Protein 6NKE (pdb70)

Solvent-accessible surface area: 10592 Å² total; per-residue (Å²): 196,44,6,33,106,50,0,86,141,66,26,118,117,44,20,0,0,0,0,35,8,45,4,42,69,70,62,30,114,53,0,8,37,14,0,52,44,0,49,103,3,31,7,16,6,0,0,0,0,26,52,85,116,46,84,81,171,41,5,21,68,0,0,48,20,0,68,94,60,13,143,24,85,0,0,0,11,10,6,19,21,66,27,16,0,127,68,7,36,0,3,0,55,6,8,3,17,0,9,78,36,156,57,27,46,61,6,16,15,107,139,11,55,144,84,4,74,129,34,89,10,39,79,0,41,0,0,3,0,0,0,31,62,0,72,54,15,6,174,58,0,108,17,91,81,4,74,11,152,54,90,104,44,0,17,73,64,0,43,43,0,31,163,127,42,26,98,0,0,3,0,10,0,0,92,48,0,86,172,10,1,11,69,74,0,0,56,38,0,61,83,95,17,119,21,7,0,0,0,0,13,8,4,105,49,39,120,16,0,51,86,0,0,111,14,11,0,18,0,0,5,5,32,21,60,20,115,42,35,117,69,0,76,66,46,0,129,92,0,4,44,46,0,50,79,23,99,60,151

Structure (mmCIF, N/CA/C/O backbone):
data_6NKE
#
_entry.id   6NKE
#
_cell.length_a   73.761
_cell.length_b   73.761
_cell.length_c   122.600
_cell.angle_alpha   90.00
_cell.angle_beta   90.00
_cell.angle_gamma   90.00
#
_symmetry.space_group_name_H-M   'P 41 21 2'
#
loop_
_entity.id
_entity.type
_entity.pdbx_description
1 polymer 'Geranylgeranylglyceryl phosphate synthase'
2 non-polymer GLYCEROL
3 non-polymer 'SULFATE ION'
4 non-polymer IMIDAZOLE
5 water water
#
loop_
_atom_site.group_PDB
_atom_site.id
_atom_site.type_symbol
_atom_site.label_atom_id
_atom_site.label_alt_id
_atom_site.label_comp_id
_atom_site.label_asym_id
_atom_site.label_entity_id
_atom_site.label_seq_id
_atom_site.pdbx_PDB_ins_code
_atom_site.Cartn_x
_atom_site.Cartn_y
_atom_site.Cartn_z
_atom_site.occupancy
_atom_site.B_iso_or_equiv
_atom_site.auth_seq_id
_atom_site.auth_comp_id
_atom_site.auth_asym_id
_atom_site.auth_atom_id
_atom_site.pdbx_PDB_model_num
ATOM 1 N N . MET A 1 1 ? 6.616 53.138 38.070 1.00 60.67 1 MET A N 1
ATOM 2 C CA . MET A 1 1 ? 6.263 52.047 37.171 1.00 62.79 1 MET A CA 1
ATOM 3 C C . MET A 1 1 ? 7.111 50.808 37.457 1.00 48.17 1 MET A C 1
ATOM 4 O O . MET A 1 1 ? 6.614 49.684 37.401 1.00 59.22 1 MET A O 1
ATOM 9 N N . THR A 1 2 ? 8.389 51.016 37.776 1.00 46.99 2 THR A N 1
ATOM 10 C CA . THR A 1 2 ? 9.341 49.924 37.926 1.00 40.49 2 THR A CA 1
ATOM 11 C C . THR A 1 2 ? 10.062 50.022 39.263 1.00 36.57 2 THR A C 1
ATOM 12 O O . THR A 1 2 ? 10.122 51.082 39.887 1.00 35.68 2 THR A O 1
ATOM 16 N N . ILE A 1 3 ? 10.636 48.892 39.676 1.00 31.01 3 ILE A N 1
ATOM 17 C CA . ILE A 1 3 ? 11.406 48.851 40.914 1.00 30.94 3 ILE A CA 1
ATOM 18 C C . ILE A 1 3 ? 12.615 49.776 40.824 1.00 31.43 3 ILE A C 1
ATOM 19 O O . ILE A 1 3 ? 12.961 50.457 41.796 1.00 29.78 3 ILE A O 1
ATOM 24 N N . LEU A 1 4 ? 13.272 49.827 39.656 1.00 24.44 4 LEU A N 1
ATOM 25 C CA . LEU A 1 4 ? 14.401 50.742 39.504 1.00 24.75 4 LEU A CA 1
ATOM 26 C C . LEU A 1 4 ? 13.956 52.195 39.650 1.00 31.28 4 LEU A C 1
ATOM 27 O O . LEU A 1 4 ? 14.627 52.999 40.312 1.00 28.32 4 LEU A O 1
ATOM 32 N N . LYS A 1 5 ? 12.824 52.553 39.036 1.00 32.54 5 LYS A N 1
ATOM 33 C CA . LYS A 1 5 ? 12.316 53.913 39.172 1.00 32.29 5 LYS A CA 1
ATOM 34 C C . LYS A 1 5 ? 11.914 54.204 40.613 1.00 29.13 5 LYS A C 1
ATOM 35 O O . LYS A 1 5 ? 12.144 55.313 41.115 1.00 37.91 5 LYS A O 1
ATOM 41 N N . GLN A 1 6 ? 11.316 53.219 41.298 1.00 32.59 6 GLN A N 1
ATOM 42 C CA . GLN A 1 6 ? 11.007 53.385 42.718 1.00 34.15 6 GLN A CA 1
ATOM 43 C C . GLN A 1 6 ? 12.269 53.663 43.526 1.00 37.79 6 GLN A C 1
ATOM 44 O O . GLN A 1 6 ? 12.279 54.542 44.398 1.00 34.63 6 GLN A O 1
ATOM 50 N N . MET A 1 7 ? 13.343 52.917 43.251 1.00 31.78 7 MET A N 1
ATOM 51 C CA . MET A 1 7 ? 14.610 53.133 43.946 1.00 28.61 7 MET A CA 1
ATOM 52 C C . MET A 1 7 ? 15.137 54.540 43.706 1.00 30.80 7 MET A C 1
ATOM 53 O O . MET A 1 7 ? 15.560 55.226 44.644 1.00 30.83 7 MET A O 1
ATOM 58 N N . MET A 1 8 ? 15.163 54.968 42.440 1.00 28.48 8 MET A N 1
ATOM 59 C CA . MET A 1 8 ? 15.706 56.286 42.130 1.00 30.24 8 MET A CA 1
ATOM 60 C C . MET A 1 8 ? 14.898 57.381 42.812 1.00 36.41 8 MET A C 1
ATOM 61 O O . MET A 1 8 ? 15.465 58.342 43.349 1.00 34.16 8 MET A O 1
ATOM 66 N N . ARG A 1 9 ? 13.571 57.242 42.821 1.00 32.14 9 ARG A N 1
ATOM 67 C CA . ARG A 1 9 ? 12.736 58.236 43.486 1.00 41.13 9 ARG A CA 1
ATOM 68 C C . ARG A 1 9 ? 12.972 58.234 44.994 1.00 39.74 9 ARG A C 1
ATOM 69 O O . ARG A 1 9 ? 13.051 59.300 45.617 1.00 35.13 9 ARG A O 1
ATOM 77 N N . LYS A 1 10 ? 13.127 57.052 45.595 1.00 36.36 10 LYS A N 1
ATOM 78 C CA . LYS A 1 10 ? 13.360 56.989 47.036 1.00 35.85 10 LYS A CA 1
ATOM 79 C C . LYS A 1 10 ? 14.713 57.576 47.421 1.00 37.99 10 LYS A C 1
ATOM 80 O O . LYS A 1 10 ? 14.843 58.179 48.494 1.00 36.40 10 LYS A O 1
ATOM 86 N N . LEU A 1 11 ? 15.729 57.417 46.570 1.00 34.50 11 LEU A N 1
ATOM 87 C CA . LEU A 1 11 ? 17.060 57.908 46.916 1.00 32.38 11 LEU A CA 1
ATOM 88 C C . LEU A 1 11 ? 17.120 59.425 47.032 1.00 37.04 11 LEU A C 1
ATOM 89 O O . LEU A 1 11 ? 18.066 59.950 47.630 1.00 38.80 11 LEU A O 1
ATOM 94 N N . LYS A 1 12 ? 16.148 60.143 46.467 1.00 39.23 12 LYS A N 1
ATOM 95 C CA . LYS A 1 12 ? 16.123 61.592 46.625 1.00 35.81 12 LYS A CA 1
ATOM 96 C C . LYS A 1 12 ? 15.837 62.004 48.062 1.00 42.86 12 LYS A C 1
ATOM 97 O O . LYS A 1 12 ? 16.206 63.114 48.460 1.00 47.85 12 LYS A O 1
ATOM 101 N N . ASN A 1 13 ? 15.203 61.133 48.848 1.00 40.55 13 ASN A N 1
ATOM 102 C CA . ASN A 1 13 ? 14.786 61.454 50.206 1.00 46.43 13 ASN A CA 1
ATOM 103 C C . ASN A 1 13 ? 15.553 60.712 51.288 1.00 48.16 13 ASN A C 1
ATOM 104 O O . ASN A 1 13 ? 15.735 61.261 52.376 1.00 45.39 13 ASN A O 1
ATOM 109 N N . GLU A 1 14 ? 16.001 59.483 51.038 1.00 39.76 14 GLU A N 1
ATOM 110 C CA . GLU A 1 14 ? 16.535 58.681 52.129 1.00 40.58 14 GLU A CA 1
ATOM 111 C C . GLU A 1 14 ? 17.463 57.604 51.591 1.00 37.76 14 GLU A C 1
ATOM 112 O O . GLU A 1 14 ? 17.397 57.224 50.419 1.00 34.34 14 GLU A O 1
ATOM 118 N N . LYS A 1 15 ? 18.334 57.122 52.474 1.00 30.90 15 LYS A N 1
ATOM 119 C CA . LYS A 1 15 ? 19.090 55.909 52.201 1.00 35.62 15 LYS A CA 1
ATOM 120 C C . LYS A 1 15 ? 18.144 54.717 52.120 1.00 34.03 15 LYS A C 1
ATOM 121 O O . LYS A 1 15 ? 17.076 54.700 52.739 1.00 33.64 15 LYS A O 1
ATOM 127 N N . ILE A 1 16 ? 18.545 53.704 51.352 1.00 26.65 16 ILE A N 1
ATOM 128 C CA . ILE A 1 16 ? 17.743 52.504 51.151 1.00 24.51 16 ILE A CA 1
ATOM 129 C C . ILE A 1 16 ? 18.352 51.355 51.947 1.00 25.73 16 ILE A C 1
ATOM 130 O O . ILE A 1 16 ? 19.578 51.232 52.042 1.00 31.15 16 ILE A O 1
ATOM 135 N N . HIS A 1 17 ? 17.494 50.525 52.533 1.00 27.76 17 HIS A N 1
ATOM 136 C CA . HIS A 1 17 ? 17.910 49.258 53.115 1.00 28.16 17 HIS A CA 1
ATOM 137 C C . HIS A 1 17 ? 17.191 48.117 52.409 1.00 21.73 17 HIS A C 1
ATOM 138 O O . HIS A 1 17 ? 15.992 48.206 52.119 1.00 26.93 17 HIS A O 1
ATOM 145 N N . MET A 1 18 ? 17.924 47.043 52.136 1.00 26.23 18 MET A N 1
ATOM 146 C CA . MET A 1 18 ? 17.339 45.826 51.598 1.00 22.25 18 MET A CA 1
ATOM 147 C C . MET A 1 18 ? 17.772 44.649 52.457 1.00 24.54 18 MET A C 1
ATOM 148 O O . MET A 1 18 ? 18.913 44.605 52.930 1.00 25.84 18 MET A O 1
ATOM 153 N N . THR A 1 19 ? 16.857 43.704 52.660 1.00 24.12 19 THR A N 1
ATOM 154 C CA . THR A 1 19 ? 17.098 42.519 53.475 1.00 26.67 19 THR A CA 1
ATOM 155 C C . THR A 1 19 ? 17.291 41.321 52.559 1.00 27.69 19 THR A C 1
ATOM 156 O O . THR A 1 19 ? 16.383 40.967 51.795 1.00 24.65 19 THR A O 1
ATOM 160 N N . LEU A 1 20 ? 18.465 40.698 52.644 1.00 22.27 20 LEU A N 1
ATOM 161 C CA . LEU A 1 20 ? 18.796 39.542 51.820 1.00 26.56 20 LEU A CA 1
ATOM 162 C C . LEU A 1 20 ? 18.474 38.263 52.583 1.00 29.21 20 LEU A C 1
ATOM 163 O O . LEU A 1 20 ? 18.957 38.061 53.704 1.00 28.01 20 LEU A O 1
ATOM 168 N N . ILE A 1 21 ? 17.653 37.411 51.977 1.00 23.88 21 ILE A N 1
ATOM 169 C CA . ILE A 1 21 ? 17.263 36.128 52.544 1.00 30.19 21 ILE A CA 1
ATOM 170 C C . ILE A 1 21 ? 17.878 35.031 51.689 1.00 32.65 21 ILE A C 1
ATOM 171 O O . ILE A 1 21 ? 17.663 34.984 50.470 1.00 29.64 21 ILE A O 1
ATOM 176 N N . ASP A 1 22 ? 18.648 34.152 52.326 1.00 30.34 22 ASP A N 1
ATOM 177 C CA . ASP A 1 22 ? 19.254 33.017 51.642 1.00 32.56 22 ASP A CA 1
ATOM 178 C C . ASP A 1 22 ? 18.255 31.866 51.663 1.00 37.50 22 ASP A C 1
ATOM 179 O O . ASP A 1 22 ? 17.967 31.336 52.747 1.00 40.05 22 ASP A O 1
ATOM 184 N N . PRO A 1 23 ? 17.710 31.448 50.521 1.00 31.22 23 PRO A N 1
ATOM 185 C CA . PRO A 1 23 ? 16.707 30.369 50.542 1.00 32.94 23 PRO A CA 1
ATOM 186 C C . PRO A 1 23 ? 17.255 29.031 51.010 1.00 40.19 23 PRO A C 1
ATOM 187 O O . PRO A 1 23 ? 16.470 28.157 51.399 1.00 39.68 23 PRO A O 1
ATOM 191 N N . ALA A 1 24 ? 18.572 28.840 50.993 1.00 36.21 24 ALA A N 1
ATOM 192 C CA . ALA A 1 24 ? 19.160 27.601 51.478 1.00 40.17 24 ALA A CA 1
ATOM 193 C C . ALA A 1 24 ? 19.303 27.569 52.993 1.00 44.82 24 ALA A C 1
ATOM 194 O O . ALA A 1 24 ? 19.562 26.497 53.554 1.00 47.36 24 ALA A O 1
ATOM 196 N N . ALA A 1 25 ? 19.126 28.705 53.667 1.00 41.72 25 ALA A N 1
ATOM 197 C CA . ALA A 1 25 ? 19.455 28.783 55.085 1.00 39.92 25 ALA A CA 1
ATOM 198 C C . ALA A 1 25 ? 18.287 28.371 55.974 1.00 45.95 25 ALA A C 1
ATOM 199 O O . ALA A 1 25 ? 18.495 27.774 57.037 1.00 46.29 25 ALA A O 1
ATOM 201 N N . LYS A 1 26 ? 17.060 28.689 55.572 1.00 45.36 26 LYS A N 1
ATOM 202 C CA . LYS A 1 26 ? 15.883 28.386 56.371 1.00 44.65 26 LYS A CA 1
ATOM 203 C C . LYS A 1 26 ? 14.782 27.864 55.458 1.00 49.19 26 LYS A C 1
ATOM 204 O O . LYS A 1 26 ? 14.881 27.924 54.229 1.00 46.29 26 LYS A O 1
ATOM 208 N N . SER A 1 27 ? 13.723 27.345 56.074 1.00 46.69 27 SER A N 1
ATOM 209 C CA . SER A 1 27 ? 12.584 26.862 55.315 1.00 44.74 27 SER A CA 1
ATOM 210 C C . SER A 1 27 ? 11.849 28.032 54.666 1.00 39.13 27 SER A C 1
ATOM 211 O O . SER A 1 27 ? 11.957 29.174 55.119 1.00 39.54 27 SER A O 1
ATOM 214 N N . PRO A 1 28 ? 11.104 27.772 53.586 1.00 39.08 28 PRO A N 1
ATOM 215 C CA . PRO A 1 28 ? 10.282 28.842 52.991 1.00 37.62 28 PRO A CA 1
ATOM 216 C C . PRO A 1 28 ? 9.388 29.560 53.992 1.00 40.09 28 PRO A C 1
ATOM 217 O O . PRO A 1 28 ? 9.284 30.794 53.949 1.00 39.29 28 PRO A O 1
ATOM 221 N N . ASP A 1 29 ? 8.747 28.826 54.905 1.00 43.28 29 ASP A N 1
ATOM 222 C CA . ASP A 1 29 ? 7.880 29.476 55.886 1.00 45.38 29 ASP A CA 1
ATOM 223 C C . ASP A 1 29 ? 8.685 30.355 56.838 1.00 37.33 29 ASP A C 1
ATOM 224 O O . ASP A 1 29 ? 8.257 31.467 57.182 1.00 38.46 29 ASP A O 1
ATOM 229 N N . GLU A 1 30 ? 9.862 29.886 57.257 1.00 34.57 30 GLU A N 1
ATOM 230 C CA . GLU A 1 30 ? 10.710 30.712 58.108 1.00 35.37 30 GLU A CA 1
ATOM 231 C C . GLU A 1 30 ? 11.208 31.937 57.354 1.00 37.21 30 GLU A C 1
ATOM 232 O O . GLU A 1 30 ? 11.275 33.038 57.916 1.00 36.31 30 GLU A O 1
ATOM 238 N N . SER A 1 31 ? 11.560 31.762 56.079 1.00 33.30 31 SER A N 1
ATOM 239 C CA . SER A 1 31 ? 11.947 32.900 55.253 1.00 33.97 31 SER A CA 1
ATOM 240 C C . SER A 1 31 ? 10.827 33.930 55.185 1.00 26.56 31 SER A C 1
ATOM 241 O O . SER A 1 31 ? 11.077 35.136 55.265 1.00 31.90 31 SER A O 1
ATOM 244 N N . ALA A 1 32 ? 9.581 33.472 55.056 1.00 30.50 32 ALA A N 1
ATOM 245 C CA . ALA A 1 32 ? 8.458 34.401 54.972 1.00 33.62 32 ALA A CA 1
ATOM 246 C C . ALA A 1 32 ? 8.244 35.135 56.293 1.00 32.92 32 ALA A C 1
ATOM 247 O O . ALA A 1 32 ? 7.944 36.337 56.304 1.00 36.68 32 ALA A O 1
ATOM 249 N N . LYS A 1 33 ? 8.385 34.426 57.416 1.00 37.43 33 LYS A N 1
ATOM 250 C CA . LYS A 1 33 ? 8.310 35.088 58.717 1.00 32.75 33 LYS A CA 1
ATOM 251 C C . LYS A 1 33 ? 9.378 36.172 58.835 1.00 31.50 33 LYS A C 1
ATOM 252 O O . LYS A 1 33 ? 9.102 37.302 59.271 1.00 31.86 33 LYS A O 1
ATOM 254 N N . ILE A 1 34 ? 10.608 35.839 58.441 1.00 32.80 34 ILE A N 1
ATOM 255 C CA . ILE A 1 34 ? 11.698 36.811 58.458 1.00 28.40 34 ILE A CA 1
ATOM 256 C C . ILE A 1 34 ? 11.353 38.015 57.592 1.00 32.86 34 ILE A C 1
ATOM 257 O O . ILE A 1 34 ? 11.591 39.167 57.974 1.00 30.23 34 ILE A O 1
ATOM 262 N N . ALA A 1 35 ? 10.804 37.763 56.400 1.00 30.13 35 ALA A N 1
ATOM 263 C CA . ALA A 1 35 ? 10.472 38.861 55.500 1.00 28.23 35 ALA A CA 1
ATOM 264 C C . ALA A 1 35 ? 9.419 39.778 56.112 1.00 31.32 35 ALA A C 1
ATOM 265 O O . ALA A 1 35 ? 9.508 41.004 55.986 1.00 28.25 35 ALA A O 1
ATOM 267 N N . LYS A 1 36 ? 8.416 39.205 56.784 1.00 31.45 36 LYS A N 1
ATOM 268 C CA . LYS A 1 36 ? 7.388 40.044 57.397 1.00 35.28 36 LYS A CA 1
ATOM 269 C C . LYS A 1 36 ? 7.967 40.895 58.524 1.00 30.87 36 LYS A C 1
ATOM 270 O O . LYS A 1 36 ? 7.651 42.088 58.648 1.00 28.95 36 LYS A O 1
ATOM 274 N N . GLU A 1 37 ? 8.828 40.300 59.353 1.00 32.52 37 GLU A N 1
ATOM 275 C CA . GLU A 1 37 ? 9.473 41.085 60.403 1.00 32.56 37 GLU A CA 1
ATOM 276 C C . GLU A 1 37 ? 10.329 42.199 59.810 1.00 33.20 37 GLU A C 1
ATOM 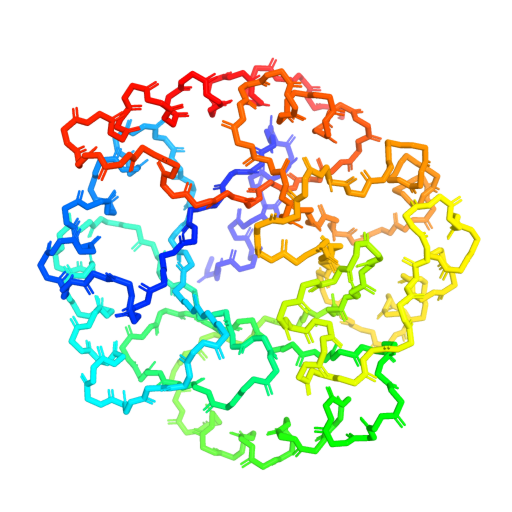277 O O . GLU A 1 37 ? 10.352 43.319 60.331 1.00 29.69 37 GLU A O 1
ATOM 283 N N . ALA A 1 38 ? 11.029 41.916 58.704 1.00 26.23 38 ALA A N 1
ATOM 284 C CA . ALA A 1 38 ? 11.856 42.942 58.076 1.00 31.50 38 ALA A CA 1
ATOM 285 C C . ALA A 1 38 ? 11.000 44.055 57.481 1.00 27.25 38 ALA A C 1
ATOM 286 O O . ALA A 1 38 ? 11.375 45.233 57.539 1.00 27.68 38 ALA A O 1
ATOM 288 N N . GLU A 1 39 ? 9.858 43.695 56.887 1.00 28.26 39 GLU A N 1
ATOM 289 C CA . GLU A 1 39 ? 8.916 44.696 56.395 1.00 26.30 39 GLU A CA 1
ATOM 290 C C . GLU A 1 39 ? 8.485 45.629 57.511 1.00 28.49 39 GLU A C 1
ATOM 291 O O . GLU A 1 39 ? 8.480 46.854 57.346 1.00 30.64 39 GLU A O 1
ATOM 297 N N . MET A 1 40 ? 8.104 45.061 58.657 1.00 30.95 40 MET A N 1
ATOM 298 C CA . MET A 1 40 ? 7.710 45.902 59.786 1.00 28.56 40 MET A CA 1
ATOM 299 C C . MET A 1 40 ? 8.872 46.759 60.270 1.00 31.12 40 MET A C 1
ATOM 300 O O . MET A 1 40 ? 8.675 47.909 60.687 1.00 33.31 40 MET A O 1
ATOM 305 N N . ALA A 1 41 ? 10.089 46.215 60.228 1.00 29.56 41 ALA A N 1
ATOM 306 C CA . ALA A 1 41 ? 11.263 46.987 60.613 1.00 28.80 41 ALA A CA 1
ATOM 307 C C . ALA A 1 41 ? 11.525 48.148 59.668 1.00 29.58 41 ALA A C 1
ATOM 308 O O . ALA A 1 41 ? 12.283 49.060 60.017 1.00 31.22 41 ALA A O 1
ATOM 310 N N . GLY A 1 42 ? 10.942 48.126 58.472 1.00 27.97 42 GLY A N 1
ATOM 311 C CA . GLY A 1 42 ? 11.053 49.231 57.548 1.00 24.26 42 GLY A CA 1
ATOM 312 C C . GLY A 1 42 ? 11.916 48.983 56.324 1.00 29.51 42 GLY A C 1
ATOM 313 O O . GLY A 1 42 ? 12.270 49.947 55.637 1.00 30.40 42 GLY A O 1
ATOM 314 N N . THR A 1 43 ? 12.276 47.736 56.038 1.00 28.61 43 THR A N 1
ATOM 315 C CA . THR A 1 43 ? 13.134 47.477 54.891 1.00 26.17 43 THR A CA 1
ATOM 316 C C . THR A 1 43 ? 12.390 47.815 53.603 1.00 28.58 43 THR A C 1
ATOM 317 O O . THR A 1 43 ? 11.159 47.772 53.534 1.00 28.33 43 THR A O 1
ATOM 321 N N . ASP A 1 44 ? 13.158 48.179 52.577 1.00 27.14 44 ASP A N 1
ATOM 322 C CA . ASP A 1 44 ? 12.573 48.697 51.346 1.00 30.25 44 ASP A CA 1
ATOM 323 C C . ASP A 1 44 ? 12.266 47.595 50.344 1.00 32.55 44 ASP A C 1
ATOM 324 O O . ASP A 1 44 ? 11.259 47.673 49.628 1.00 26.76 44 ASP A O 1
ATOM 329 N N . PHE A 1 45 ? 13.120 46.576 50.277 1.00 25.10 45 PHE A N 1
ATOM 330 C CA . PHE A 1 45 ? 12.938 45.456 49.367 1.00 30.73 45 PHE A CA 1
ATOM 331 C C . PHE A 1 45 ? 13.487 44.200 50.021 1.00 25.47 45 PHE A C 1
ATOM 332 O O . PHE A 1 45 ? 14.395 44.263 50.856 1.00 25.61 45 PHE A O 1
ATOM 340 N N . ILE A 1 46 ? 12.930 43.059 49.633 1.00 23.34 46 ILE A N 1
ATOM 341 C CA . ILE A 1 46 ? 13.485 41.758 49.979 1.00 23.14 46 ILE A CA 1
ATOM 342 C C . ILE A 1 46 ? 14.337 41.290 48.815 1.00 28.63 46 ILE A C 1
ATOM 343 O O . ILE A 1 46 ? 13.869 41.266 47.672 1.00 27.58 46 ILE A O 1
ATOM 348 N N . MET A 1 47 ? 15.584 40.939 49.096 1.00 25.57 47 MET A N 1
ATOM 349 C CA . MET A 1 47 ? 16.425 40.247 48.130 1.00 24.61 47 MET A CA 1
ATOM 350 C C . MET A 1 47 ? 16.480 38.770 48.489 1.00 27.65 47 MET A C 1
ATOM 351 O O . MET A 1 47 ? 16.477 38.406 49.668 1.00 26.83 47 MET A O 1
ATOM 356 N N . VAL A 1 48 ? 16.502 37.915 47.472 1.00 24.77 48 VAL A N 1
ATOM 357 C CA . VAL A 1 48 ? 16.542 36.472 47.683 1.00 24.57 48 VAL A CA 1
ATOM 358 C C . VAL A 1 48 ? 17.701 35.908 46.878 1.00 27.73 48 VAL A C 1
ATOM 359 O O . VAL A 1 48 ? 17.768 36.111 45.660 1.00 27.75 48 VAL A O 1
ATOM 363 N N . GLY A 1 49 ? 18.608 35.216 47.550 1.00 27.11 49 GLY A N 1
ATOM 364 C CA . GLY A 1 49 ? 19.758 34.638 46.884 1.00 31.37 49 GLY A CA 1
ATOM 365 C C . GLY A 1 49 ? 20.846 34.297 47.874 1.00 32.59 49 GLY A C 1
ATOM 366 O O . GLY A 1 49 ? 20.788 34.649 49.051 1.00 35.77 49 GLY A O 1
ATOM 367 N N . GLY A 1 50 ? 21.851 33.594 47.369 1.00 42.02 50 GLY A N 1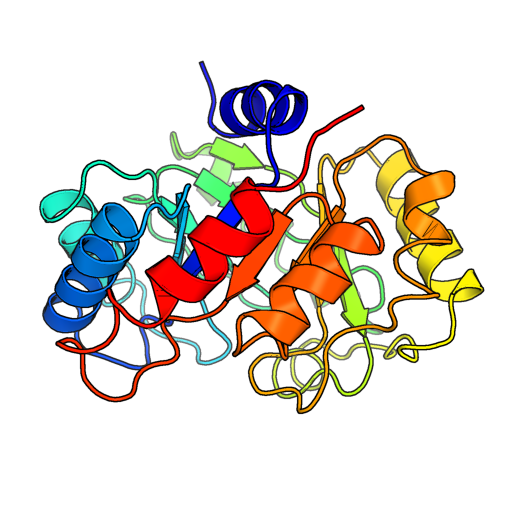
ATOM 368 C CA . GLY A 1 50 ? 22.973 33.213 48.202 1.00 44.01 50 GLY A CA 1
ATOM 369 C C . GLY A 1 50 ? 24.081 32.598 47.377 1.00 48.59 50 GLY A C 1
ATOM 370 O O . GLY A 1 50 ? 24.092 32.687 46.148 1.00 50.59 50 GLY A O 1
ATOM 371 N N . SER A 1 51 ? 25.024 31.972 48.081 1.00 48.24 51 SER A N 1
ATOM 372 C CA . SER A 1 51 ? 26.121 31.261 47.439 1.00 54.12 51 SER A CA 1
ATOM 373 C C . SER A 1 51 ? 25.858 29.769 47.294 1.00 64.88 51 SER A C 1
ATOM 374 O O . SER A 1 51 ? 26.476 29.127 46.436 1.00 70.31 51 SER A O 1
ATOM 377 N N . THR A 1 52 ? 24.959 29.211 48.103 1.00 65.62 52 THR A N 1
ATOM 378 C CA . THR A 1 52 ? 24.650 27.787 48.063 1.00 62.04 52 THR A CA 1
ATOM 379 C C . THR A 1 52 ? 23.637 27.513 46.957 1.00 70.97 52 THR A C 1
ATOM 380 O O . THR A 1 52 ? 22.508 28.014 47.004 1.00 71.49 52 THR A O 1
ATOM 384 N N . ASP A 1 53 ? 24.035 26.716 45.967 1.00 70.66 53 ASP A N 1
ATOM 385 C CA . ASP A 1 53 ? 23.158 26.434 44.839 1.00 65.83 53 ASP A CA 1
ATOM 386 C C . ASP A 1 53 ? 22.041 25.478 45.238 1.00 68.12 53 ASP A C 1
ATOM 387 O O . ASP A 1 53 ? 22.270 24.473 45.917 1.00 72.46 53 ASP A O 1
ATOM 392 N N . ILE A 1 54 ? 20.820 25.803 44.807 1.00 64.85 54 ILE A N 1
ATOM 393 C CA . ILE A 1 54 ? 19.612 25.078 45.183 1.00 59.61 54 ILE A CA 1
ATOM 394 C C . ILE A 1 54 ? 18.746 24.892 43.944 1.00 54.08 54 ILE A C 1
ATOM 395 O O . ILE A 1 54 ? 18.975 25.502 42.898 1.00 57.38 54 ILE A O 1
ATOM 400 N N . ASP A 1 55 ? 17.728 24.044 44.078 1.00 48.88 55 ASP A N 1
ATOM 401 C CA . ASP A 1 55 ? 16.840 23.754 42.964 1.00 55.99 55 ASP A CA 1
ATOM 402 C C . ASP A 1 55 ? 15.822 24.875 42.782 1.00 52.31 55 ASP A C 1
ATOM 403 O O . ASP A 1 55 ? 15.524 25.641 43.702 1.00 49.75 55 ASP A O 1
ATOM 408 N N . GLU A 1 56 ? 15.279 24.956 41.565 1.00 41.39 56 GLU A N 1
ATOM 409 C CA . GLU A 1 56 ? 14.304 25.999 41.275 1.00 41.93 56 GLU A CA 1
ATOM 410 C C . GLU A 1 56 ? 13.019 25.797 42.069 1.00 43.53 56 GLU A C 1
ATOM 411 O O . GLU A 1 56 ? 12.310 26.768 42.344 1.00 41.86 56 GLU A O 1
ATOM 417 N N . ARG A 1 57 ? 12.708 24.559 42.465 1.00 39.51 57 ARG A N 1
ATOM 418 C CA . ARG A 1 57 ? 11.505 24.347 43.265 1.00 44.66 57 ARG A CA 1
ATOM 419 C C . ARG A 1 57 ? 11.627 25.032 44.622 1.00 36.04 57 ARG A C 1
ATOM 420 O O . ARG A 1 57 ? 10.676 25.669 45.091 1.00 34.74 57 ARG A O 1
ATOM 428 N N . LEU A 1 58 ? 12.798 24.931 45.259 1.00 43.91 58 LEU A N 1
ATOM 429 C CA . LEU A 1 58 ? 13.001 25.617 46.533 1.00 39.83 58 LEU A CA 1
ATOM 430 C C . LEU A 1 58 ? 12.995 27.130 46.351 1.00 40.59 58 LEU A C 1
ATOM 431 O O . LEU A 1 58 ? 12.430 27.857 47.178 1.00 39.45 58 LEU A O 1
ATOM 436 N N . MET A 1 59 ? 13.633 27.623 45.284 1.00 37.11 59 MET A N 1
ATOM 437 C CA A MET A 1 59 ? 13.576 29.049 44.988 0.49 34.37 59 MET A CA 1
ATOM 438 C CA B MET A 1 59 ? 13.576 29.049 44.967 0.51 34.37 59 MET A CA 1
ATOM 439 C C . MET A 1 59 ? 12.132 29.516 44.848 1.00 35.31 59 MET A C 1
ATOM 440 O O . MET A 1 59 ? 11.742 30.547 45.414 1.00 32.64 59 MET A O 1
ATOM 449 N N . ASP A 1 60 ? 11.326 28.759 44.094 1.00 35.26 60 ASP A N 1
ATOM 450 C CA . ASP A 1 60 ? 9.923 29.092 43.892 1.00 33.07 60 ASP A CA 1
ATOM 451 C C . ASP A 1 60 ? 9.175 29.121 45.215 1.00 37.51 60 ASP A C 1
ATOM 452 O O . ASP A 1 60 ? 8.420 30.059 45.493 1.00 36.28 60 ASP A O 1
ATOM 457 N N . GLN A 1 61 ? 9.355 28.084 46.036 1.00 38.76 61 GLN A N 1
ATOM 458 C CA . GLN A 1 61 ? 8.652 28.025 47.314 1.00 37.27 61 GLN A CA 1
ATOM 459 C C . GLN A 1 61 ? 9.021 29.209 48.197 1.00 33.97 61 GLN A C 1
ATOM 460 O O . GLN A 1 61 ? 8.146 29.831 48.814 1.00 36.25 61 GLN A O 1
ATOM 466 N N . THR A 1 62 ? 10.310 29.547 48.253 1.00 33.55 62 THR A N 1
ATOM 467 C CA . THR A 1 62 ? 10.750 30.658 49.091 1.00 31.26 62 THR A CA 1
ATOM 468 C C . THR A 1 62 ? 10.152 31.977 48.615 1.00 30.08 62 THR A C 1
ATOM 469 O O . THR A 1 62 ? 9.577 32.737 49.407 1.00 30.87 62 THR A O 1
ATOM 473 N N . VAL A 1 63 ? 10.279 32.268 47.316 1.00 31.59 63 VAL A N 1
ATOM 474 C CA . VAL A 1 63 ? 9.768 33.532 46.792 1.00 27.69 63 VAL A CA 1
ATOM 475 C C . VAL A 1 63 ? 8.256 33.608 46.963 1.00 28.07 63 VAL A C 1
ATOM 476 O O . VAL A 1 63 ? 7.711 34.661 47.324 1.00 33.59 63 VAL A O 1
ATOM 480 N N . SER A 1 64 ? 7.555 32.494 46.725 1.00 30.47 64 SER A N 1
ATOM 481 C CA . SER A 1 64 ? 6.102 32.483 46.852 1.00 33.23 64 SER A CA 1
ATOM 482 C C . SER A 1 64 ? 5.673 32.735 48.292 1.00 34.57 64 SER A C 1
ATOM 483 O O . SER A 1 64 ? 4.751 33.520 48.542 1.00 36.50 64 SER A O 1
ATOM 486 N N . ALA A 1 65 ? 6.327 32.075 49.252 1.00 37.56 65 ALA A N 1
ATOM 487 C CA . ALA A 1 65 ? 5.989 32.290 50.655 1.00 32.21 65 ALA A CA 1
ATOM 488 C C . ALA A 1 65 ? 6.221 33.740 51.055 1.00 39.14 65 ALA A C 1
ATOM 489 O O . ALA A 1 65 ? 5.370 34.358 51.716 1.00 37.96 65 ALA A O 1
ATOM 491 N N . ILE A 1 66 ? 7.360 34.307 50.646 1.00 35.57 66 ILE A N 1
ATOM 492 C CA . ILE A 1 66 ? 7.640 35.704 50.969 1.00 32.04 66 ILE A CA 1
ATOM 493 C C . ILE A 1 66 ? 6.565 36.613 50.388 1.00 37.23 66 ILE A C 1
ATOM 494 O O . ILE A 1 66 ? 6.015 37.475 51.085 1.00 34.43 66 ILE A O 1
ATOM 499 N N . LYS A 1 67 ? 6.232 36.424 49.108 1.00 33.01 67 LYS A N 1
ATOM 500 C CA . LYS A 1 67 ? 5.250 37.308 48.492 1.00 36.71 67 LYS A CA 1
ATOM 501 C C . LYS A 1 67 ? 3.862 37.125 49.098 1.00 40.54 67 LYS A C 1
ATOM 502 O O . LYS A 1 67 ? 3.078 38.081 49.142 1.00 40.99 67 LYS A O 1
ATOM 508 N N . GLU A 1 68 ? 3.546 35.922 49.584 1.00 42.40 68 GLU A N 1
ATOM 509 C CA . GLU A 1 68 ? 2.261 35.714 50.242 1.00 46.62 68 GLU A CA 1
ATOM 510 C C . GLU A 1 68 ? 2.227 36.359 51.619 1.00 48.24 68 GLU A C 1
ATOM 511 O O . GLU A 1 68 ? 1.148 36.726 52.101 1.00 46.33 68 GLU A O 1
ATOM 513 N N . ASN A 1 69 ? 3.382 36.520 52.264 1.00 42.77 69 ASN A N 1
ATOM 514 C CA . ASN A 1 69 ? 3.402 37.022 53.633 1.00 46.56 69 ASN A CA 1
ATOM 515 C C . ASN A 1 69 ? 3.765 38.500 53.750 1.00 46.25 69 ASN A C 1
ATOM 516 O O . ASN A 1 69 ? 3.736 39.037 54.862 1.00 46.08 69 ASN A O 1
ATOM 521 N N . THR A 1 70 ? 4.120 39.172 52.654 1.00 41.31 70 THR A N 1
ATOM 522 C CA A THR A 1 70 ? 4.471 40.586 52.714 0.67 40.27 70 THR A CA 1
ATOM 523 C CA B THR A 1 70 ? 4.518 40.573 52.686 0.33 40.31 70 THR A CA 1
ATOM 524 C C . THR A 1 70 ? 3.876 41.311 51.517 1.00 37.42 70 THR A C 1
ATOM 525 O O . THR A 1 70 ? 3.309 40.703 50.605 1.00 48.87 70 THR A O 1
ATOM 532 N N . ASN A 1 71 ? 3.988 42.639 51.550 1.00 38.01 71 ASN A N 1
ATOM 533 C CA . ASN A 1 71 ? 3.641 43.502 50.428 1.00 41.25 71 ASN A CA 1
ATOM 534 C C . ASN A 1 71 ? 4.884 44.063 49.755 1.00 40.09 71 ASN A C 1
ATOM 535 O O . ASN A 1 71 ? 4.783 45.005 48.961 1.00 39.11 71 ASN A O 1
ATOM 540 N N . LEU A 1 72 ? 6.056 43.523 50.074 1.00 30.75 72 LEU A N 1
ATOM 541 C CA . LEU A 1 72 ? 7.297 44.013 49.501 1.00 29.78 72 LEU A CA 1
ATOM 542 C C . LEU A 1 72 ? 7.564 43.336 48.167 1.00 24.69 72 LEU A C 1
ATOM 543 O O . LEU A 1 72 ? 7.121 42.210 47.918 1.00 31.29 72 LEU A O 1
ATOM 548 N N . LYS A 1 73 ? 8.290 44.039 47.307 1.00 26.95 73 LYS A N 1
ATOM 549 C CA . LYS A 1 73 ? 8.785 43.440 46.080 1.00 28.00 73 LYS A CA 1
ATOM 550 C C . LYS A 1 73 ? 9.987 42.555 46.390 1.00 28.01 73 LYS A C 1
ATOM 551 O O . LYS A 1 73 ? 10.767 42.828 47.309 1.00 26.49 73 LYS A O 1
ATOM 557 N N . VAL A 1 74 ? 10.130 41.480 45.618 1.00 26.31 74 VAL A N 1
ATOM 558 C CA . VAL A 1 74 ? 11.208 40.516 45.800 1.00 24.75 74 VAL A CA 1
ATOM 559 C C . VAL A 1 74 ? 12.147 40.607 44.608 1.00 28.77 74 VAL A C 1
ATOM 560 O O . VAL A 1 74 ? 11.710 40.495 43.456 1.00 26.26 74 VAL A O 1
ATOM 564 N N . ILE A 1 75 ? 13.435 40.800 44.889 1.00 24.29 75 ILE A N 1
ATOM 565 C CA . ILE A 1 75 ? 14.469 40.948 43.872 1.00 24.33 75 ILE A CA 1
ATOM 566 C C . ILE A 1 75 ? 15.428 39.775 43.991 1.00 27.49 75 ILE A C 1
ATOM 567 O O . ILE A 1 75 ? 15.950 39.502 45.078 1.00 25.42 75 ILE A O 1
ATOM 572 N N . LEU A 1 76 ? 15.668 39.089 42.878 1.00 22.85 76 LEU A N 1
ATOM 573 C CA . LEU A 1 76 ? 16.619 37.989 42.883 1.00 24.41 76 LEU A CA 1
ATOM 574 C C . LEU A 1 76 ? 18.044 38.525 42.880 1.00 30.31 76 LEU A C 1
ATOM 575 O O . LEU A 1 76 ? 18.368 39.484 42.172 1.00 25.30 76 LEU A O 1
ATOM 580 N N . PHE A 1 77 ? 18.896 37.886 43.679 1.00 25.15 77 PHE A N 1
ATOM 581 C CA . PHE A 1 77 ? 20.297 38.250 43.862 1.00 23.70 77 PHE A CA 1
ATOM 582 C C . PHE A 1 77 ? 21.117 37.030 43.454 1.00 26.84 77 PHE A C 1
ATOM 583 O O . PHE A 1 77 ? 21.581 36.264 44.313 1.00 29.83 77 PHE A O 1
ATOM 591 N N . PRO A 1 78 ? 21.290 36.799 42.148 1.00 26.90 78 PRO A N 1
ATOM 592 C CA . PRO A 1 78 ? 21.926 35.547 41.701 1.00 28.89 78 PRO A CA 1
ATOM 593 C C . PRO A 1 78 ? 23.399 35.426 42.064 1.00 37.41 78 PRO A C 1
ATOM 594 O O . PRO A 1 78 ? 23.887 34.297 42.207 1.00 37.66 78 PRO A O 1
ATOM 598 N N . GLY A 1 79 ? 24.116 36.531 42.235 1.00 31.66 79 GLY A N 1
ATOM 599 C CA . GLY A 1 79 ? 25.535 36.443 42.550 1.00 33.83 79 GLY A CA 1
ATOM 600 C C . GLY A 1 79 ? 26.301 35.803 41.405 1.00 37.96 79 GLY A C 1
ATOM 601 O O . GLY A 1 79 ? 26.264 36.274 40.262 1.00 39.97 79 GLY A O 1
ATOM 602 N N . SER A 1 80 ? 27.006 34.712 41.699 1.00 40.33 80 SER A N 1
ATOM 603 C CA . SER A 1 80 ? 27.771 33.994 40.687 1.00 42.63 80 SER A CA 1
ATOM 604 C C . SER A 1 80 ? 26.986 32.857 40.045 1.00 49.91 80 SER A C 1
ATOM 605 O O . SER A 1 80 ? 27.532 32.155 39.188 1.00 53.68 80 SER A O 1
ATOM 608 N N . SER A 1 81 ? 25.732 32.656 40.429 1.00 51.21 81 SER A N 1
ATOM 609 C CA . SER A 1 81 ? 24.944 31.534 39.945 1.00 52.00 81 SER A CA 1
ATOM 610 C C . SER A 1 81 ? 23.930 31.988 38.902 1.00 51.05 81 SER A C 1
ATOM 611 O O . SER A 1 81 ? 23.742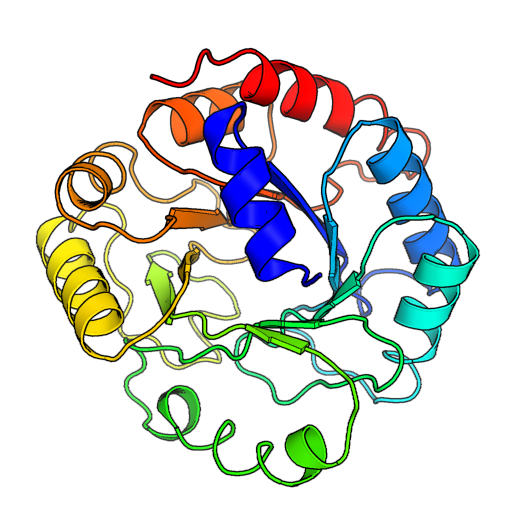 33.180 38.646 1.00 48.08 81 SER A O 1
ATOM 614 N N . ASN A 1 82 ? 23.267 31.006 38.297 1.00 52.80 82 ASN A N 1
ATOM 615 C CA . ASN A 1 82 ? 22.146 31.247 37.393 1.00 47.73 82 ASN A CA 1
ATOM 616 C C . ASN A 1 82 ? 20.809 30.883 38.039 1.00 56.79 82 ASN A C 1
ATOM 617 O O . ASN A 1 82 ? 19.904 30.362 37.378 1.00 66.82 82 ASN A O 1
ATOM 622 N N . MET A 1 83 ? 20.672 31.114 39.343 1.00 59.56 83 MET A N 1
ATOM 623 C CA . MET A 1 83 ? 19.395 30.931 40.016 1.00 58.76 83 MET A CA 1
ATOM 624 C C . MET A 1 83 ? 18.355 31.877 39.432 1.00 61.16 83 MET A C 1
ATOM 625 O O . MET A 1 83 ? 18.637 33.048 39.154 1.00 66.04 83 MET A O 1
ATOM 630 N N . ILE A 1 84 ? 17.144 31.358 39.240 1.00 46.65 84 ILE A N 1
ATOM 631 C CA . ILE A 1 84 ? 15.991 32.164 38.846 1.00 48.70 84 ILE A CA 1
ATOM 632 C C . ILE A 1 84 ? 14.763 31.559 39.518 1.00 43.92 84 ILE A C 1
ATOM 633 O O . ILE A 1 84 ? 14.706 30.350 39.761 1.00 49.10 84 ILE A O 1
ATOM 638 N N . SER A 1 85 ? 13.778 32.409 39.829 1.00 36.45 85 SER A N 1
ATOM 639 C CA . SER A 1 85 ? 12.391 31.996 40.030 1.00 30.36 85 SER A CA 1
ATOM 640 C C . SER A 1 85 ? 11.480 32.954 39.275 1.00 32.43 85 SER A C 1
ATOM 641 O O . SER A 1 85 ? 11.610 34.174 39.418 1.00 31.60 85 SER A O 1
ATOM 644 N N . ARG A 1 86 ? 10.559 32.406 38.475 1.00 35.95 86 ARG A N 1
ATOM 645 C CA . ARG A 1 86 ? 9.627 33.240 37.721 1.00 31.97 86 ARG A CA 1
ATOM 646 C C . ARG A 1 86 ? 8.653 34.003 38.612 1.00 35.58 86 ARG A C 1
ATOM 647 O O . ARG A 1 86 ? 7.955 34.895 38.118 1.00 38.01 86 ARG A O 1
ATOM 655 N N . HIS A 1 87 ? 8.594 33.692 39.909 1.00 32.86 87 HIS A N 1
ATOM 656 C CA . HIS A 1 87 ? 7.686 34.379 40.819 1.00 34.00 87 HIS A CA 1
ATOM 657 C C . HIS A 1 87 ? 8.258 35.678 41.375 1.00 29.52 87 HIS A C 1
ATOM 658 O O . HIS A 1 87 ? 7.511 36.459 41.974 1.00 31.37 87 HIS A O 1
ATOM 665 N N . ALA A 1 88 ? 9.547 35.935 41.190 1.00 26.32 88 ALA A N 1
ATOM 666 C CA . ALA A 1 88 ? 10.127 37.166 41.696 1.00 28.12 88 ALA A CA 1
ATOM 667 C C . ALA A 1 88 ? 9.683 38.366 40.861 1.00 31.51 88 ALA A C 1
ATOM 668 O O . ALA A 1 88 ? 9.344 38.253 39.679 1.00 29.48 88 ALA A O 1
ATOM 670 N N . ASP A 1 89 ? 9.709 39.539 41.494 1.00 23.03 89 ASP A N 1
ATOM 671 C CA . ASP A 1 89 ? 9.325 40.772 40.813 1.00 23.87 89 ASP A CA 1
ATOM 672 C C . ASP A 1 89 ? 10.435 41.307 39.919 1.00 27.24 89 ASP A C 1
ATOM 673 O O . ASP A 1 89 ? 10.158 41.867 38.854 1.00 26.44 89 ASP A O 1
ATOM 678 N N . ALA A 1 90 ? 11.689 41.158 40.338 1.00 26.29 90 ALA A N 1
ATOM 679 C CA . ALA A 1 90 ? 12.816 41.675 39.580 1.00 22.58 90 ALA A CA 1
ATOM 680 C C . ALA A 1 90 ? 14.015 40.772 39.807 1.00 23.42 90 ALA A C 1
ATOM 681 O O . ALA A 1 90 ? 14.025 39.929 40.706 1.00 24.98 90 ALA A O 1
ATOM 683 N N . ILE A 1 91 ? 15.025 40.947 38.963 1.00 25.25 91 ILE A N 1
ATOM 684 C CA . ILE A 1 91 ? 16.297 40.259 39.135 1.00 23.66 91 ILE A CA 1
ATOM 685 C C . ILE A 1 91 ? 17.407 41.270 38.901 1.00 24.55 91 ILE A C 1
ATOM 686 O O . ILE A 1 91 ? 17.351 42.057 37.948 1.00 26.45 91 ILE A O 1
ATOM 691 N N . PHE A 1 92 ? 18.381 41.292 39.803 1.00 24.19 92 PHE A N 1
ATOM 692 C CA . PHE A 1 92 ? 19.622 42.003 39.537 1.00 24.44 92 PHE A CA 1
ATOM 693 C C . PHE A 1 92 ? 20.384 41.210 38.488 1.00 25.57 92 PHE A C 1
ATOM 694 O O . PHE A 1 92 ? 20.788 40.070 38.737 1.00 25.66 92 PHE A O 1
ATOM 702 N N . PHE A 1 93 ? 20.514 41.771 37.289 1.00 22.62 93 PHE A N 1
ATOM 703 C CA . PHE A 1 93 ? 21.273 41.108 36.235 1.00 25.76 93 PHE A CA 1
ATOM 704 C C . PHE A 1 93 ? 22.729 41.463 36.482 1.00 25.92 93 PHE A C 1
ATOM 705 O O . PHE A 1 93 ? 23.196 42.535 36.094 1.00 23.79 93 PHE A O 1
ATOM 713 N N . MET A 1 94 ? 23.440 40.571 37.162 1.00 26.12 94 MET A N 1
ATOM 714 C CA . MET A 1 94 ? 24.722 40.893 37.767 1.00 25.37 94 MET A CA 1
ATOM 715 C C . MET A 1 94 ? 25.879 40.373 36.928 1.00 31.19 94 MET A C 1
ATOM 716 O O . MET A 1 94 ? 25.876 39.220 36.489 1.00 32.54 94 MET A O 1
ATOM 721 N N . SER A 1 95 ? 26.876 41.231 36.723 1.00 25.48 95 SER A N 1
ATOM 722 C CA . SER A 1 95 ? 28.121 40.856 36.067 1.00 27.08 95 SER A CA 1
ATOM 723 C C . SER A 1 95 ? 29.258 41.063 37.055 1.00 28.09 95 SER A C 1
ATOM 724 O O . SER A 1 95 ? 29.457 42.177 37.553 1.00 25.66 95 SER A O 1
ATOM 727 N N . LEU A 1 96 ? 29.995 39.993 37.345 1.00 27.56 96 LEU A N 1
ATOM 728 C CA . LEU A 1 96 ? 31.105 40.061 38.295 1.00 27.26 96 LEU A CA 1
ATOM 729 C C . LEU A 1 96 ? 32.324 40.565 37.531 1.00 30.97 96 LEU A C 1
ATOM 730 O O . LEU A 1 96 ? 33.117 39.790 36.990 1.00 32.79 96 LEU A O 1
ATOM 735 N N . LEU A 1 97 ? 32.480 41.892 37.501 1.00 29.19 97 LEU A N 1
ATOM 736 C CA . LEU A 1 97 ? 33.403 42.509 36.553 1.00 30.30 97 LEU A CA 1
ATOM 737 C C . LEU A 1 97 ? 34.856 42.159 36.849 1.00 27.72 97 LEU A C 1
ATOM 738 O O . LEU A 1 97 ? 35.653 42.018 35.914 1.00 31.37 97 LEU A O 1
ATOM 743 N N . ASN A 1 98 ? 35.227 42.012 38.121 1.00 29.09 98 ASN A N 1
ATOM 744 C CA . ASN A 1 98 ? 36.617 41.739 38.463 1.00 32.29 98 ASN A CA 1
ATOM 745 C C . ASN A 1 98 ? 36.911 40.246 38.595 1.00 34.97 98 ASN A C 1
ATOM 746 O O . ASN A 1 98 ? 37.907 39.872 39.223 1.00 36.39 98 ASN A O 1
ATOM 751 N N . SER A 1 99 ? 36.078 39.390 38.012 1.00 32.09 99 SER A N 1
ATOM 752 C CA . SER A 1 99 ? 36.404 37.975 37.923 1.00 32.95 99 SER A CA 1
ATOM 753 C C . SER A 1 99 ? 37.535 37.746 36.926 1.00 40.27 99 SER A C 1
ATOM 754 O O . SER A 1 99 ? 37.680 38.472 35.940 1.00 35.14 99 SER A O 1
ATOM 757 N N . SER A 1 100 ? 38.340 36.717 37.188 1.00 37.39 100 SER A N 1
ATOM 758 C CA . SER A 1 100 ? 39.343 36.288 36.222 1.00 40.14 100 SER A CA 1
ATOM 759 C C . SER A 1 100 ? 38.756 35.425 35.114 1.00 40.32 100 SER A C 1
ATOM 760 O O . SER A 1 100 ? 39.424 35.203 34.097 1.00 42.46 100 SER A O 1
ATOM 763 N N . ASP A 1 101 ? 37.529 34.948 35.285 1.00 36.03 101 ASP A N 1
ATOM 764 C CA . ASP A 1 101 ? 36.906 33.990 34.383 1.00 43.13 101 ASP A CA 1
ATOM 765 C C . ASP A 1 101 ? 35.747 34.677 33.674 1.00 40.92 101 ASP A C 1
ATOM 766 O O . ASP A 1 101 ? 34.803 35.138 34.326 1.00 36.11 101 ASP A O 1
ATOM 771 N N . ARG A 1 102 ? 35.821 34.732 32.339 1.00 39.81 102 ARG A N 1
ATOM 772 C CA . ARG A 1 102 ? 34.742 35.295 31.535 1.00 37.77 102 ARG A CA 1
ATOM 773 C C . ARG A 1 102 ? 33.394 34.665 31.848 1.00 38.50 102 ARG A C 1
ATOM 774 O O . ARG A 1 102 ? 32.355 35.291 31.606 1.00 35.13 102 ARG A O 1
ATOM 782 N N . GLU A 1 103 ? 33.384 33.440 32.386 1.00 32.18 103 GLU A N 1
ATOM 783 C CA . GLU A 1 103 ? 32.124 32.764 32.653 1.00 36.24 103 GLU A CA 1
ATOM 784 C C . GLU A 1 103 ? 31.261 33.547 33.633 1.00 35.68 103 GLU A C 1
ATOM 785 O O . GLU A 1 103 ? 30.032 33.507 33.536 1.00 35.92 103 GLU A O 1
ATOM 791 N N . PHE A 1 104 ? 31.879 34.276 34.563 1.00 35.67 104 PHE A N 1
ATOM 792 C CA . PHE A 1 104 ? 31.151 35.076 35.540 1.00 34.48 104 PHE A CA 1
ATOM 793 C C . PHE A 1 104 ? 31.003 36.536 35.132 1.00 34.64 104 PHE A C 1
ATOM 794 O O . PHE A 1 104 ? 30.313 37.292 35.826 1.00 34.13 104 PHE A O 1
ATOM 802 N N . ILE A 1 105 ? 31.632 36.949 34.039 1.00 33.36 105 ILE A N 1
ATOM 803 C CA . ILE A 1 105 ? 31.409 38.279 33.484 1.00 32.80 105 ILE A CA 1
ATOM 804 C C . ILE A 1 105 ? 30.262 38.267 32.486 1.00 33.82 105 ILE A C 1
ATOM 805 O O . ILE A 1 105 ? 29.343 39.087 32.568 1.00 31.78 105 ILE A O 1
ATOM 810 N N . VAL A 1 106 ? 30.298 37.334 31.534 1.00 29.81 106 VAL A N 1
ATOM 811 C CA . VAL A 1 106 ? 29.277 37.243 30.495 1.00 28.60 106 VAL A CA 1
ATOM 812 C C . VAL A 1 106 ? 28.745 35.832 30.286 1.00 33.79 106 VAL A C 1
ATOM 813 O O . VAL A 1 106 ? 27.667 35.670 29.684 1.00 33.50 106 VAL A O 1
ATOM 817 N N . GLY A 1 107 ? 29.426 34.782 30.748 1.00 36.01 107 GLY A N 1
ATOM 818 C CA . GLY A 1 107 ? 29.020 33.417 30.450 1.00 33.93 107 GLY A CA 1
ATOM 819 C C . GLY A 1 107 ? 27.623 33.042 30.904 1.00 35.65 107 GLY A C 1
ATOM 820 O O . GLY A 1 107 ? 26.741 32.766 30.075 1.00 41.03 107 GLY A O 1
ATOM 821 N N . HIS A 1 108 ? 27.406 33.018 32.225 1.00 37.51 108 HIS A N 1
ATOM 822 C CA A HIS A 1 108 ? 26.072 32.625 32.643 0.42 45.67 108 HIS A CA 1
ATOM 823 C CA B HIS A 1 108 ? 26.091 32.722 32.801 0.58 45.84 108 HIS A CA 1
ATOM 824 C C . HIS A 1 108 ? 25.030 33.682 32.286 1.00 40.26 108 HIS A C 1
ATOM 825 O O . HIS A 1 108 ? 23.861 33.318 32.099 1.00 37.42 108 HIS A O 1
ATOM 838 N N . GLN A 1 109 ? 25.422 34.943 32.100 1.00 39.08 109 GLN A N 1
ATOM 839 C CA . GLN A 1 109 ? 24.484 35.967 31.650 1.00 32.74 109 GLN A CA 1
ATOM 840 C C . GLN A 1 109 ? 23.941 35.639 30.262 1.00 33.95 109 GLN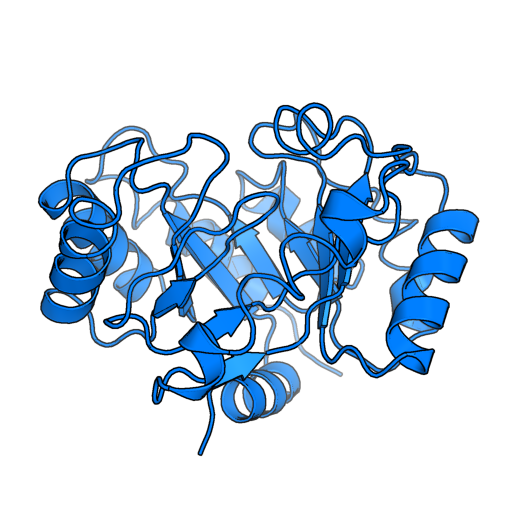 A C 1
ATOM 841 O O . GLN A 1 109 ? 22.723 35.708 30.012 1.00 33.83 109 GLN A O 1
ATOM 847 N N . VAL A 1 110 ? 24.840 35.276 29.342 1.00 34.93 110 VAL A N 1
ATOM 848 C CA . VAL A 1 110 ? 24.422 34.897 27.997 1.00 35.63 110 VAL A CA 1
ATOM 849 C C . VAL A 1 110 ? 23.585 33.627 28.039 1.00 34.84 110 VAL A C 1
ATOM 850 O O . VAL A 1 110 ? 22.608 33.486 27.291 1.00 34.93 110 VAL A O 1
ATOM 854 N N . LYS A 1 111 ? 23.937 32.686 28.921 1.00 37.27 111 LYS A N 1
ATOM 855 C CA . LYS A 1 111 ? 23.132 31.467 28.984 1.00 37.60 111 LYS A CA 1
ATOM 856 C C . LYS A 1 111 ? 21.728 31.724 29.531 1.00 39.71 111 LYS A C 1
ATOM 857 O O . LYS A 1 111 ? 20.789 31.003 29.173 1.00 40.87 111 LYS A O 1
ATOM 863 N N . ALA A 1 112 ? 21.553 32.742 30.378 1.00 34.24 112 ALA A N 1
ATOM 864 C CA . ALA A 1 112 ? 20.255 32.972 31.009 1.00 33.60 112 ALA A CA 1
ATOM 865 C C . ALA A 1 112 ? 19.357 33.961 30.269 1.00 32.78 112 ALA A C 1
ATOM 866 O O . ALA A 1 112 ? 18.144 33.989 30.534 1.00 34.57 112 ALA A O 1
ATOM 868 N N . SER A 1 113 ? 19.915 34.747 29.340 1.00 31.59 113 SER A N 1
ATOM 869 C CA A SER A 1 113 ? 19.199 35.905 28.805 0.59 30.77 113 SER A CA 1
ATOM 870 C CA B SER A 1 113 ? 19.188 35.904 28.823 0.41 30.74 113 SER A CA 1
ATOM 871 C C . SER A 1 113 ? 17.918 35.515 28.064 1.00 32.35 113 SER A C 1
ATOM 872 O O . SER A 1 113 ? 16.897 36.196 28.183 1.00 29.66 113 SER A O 1
ATOM 877 N N . LYS A 1 114 ? 17.952 34.443 27.265 1.00 33.76 114 LYS A N 1
ATOM 878 C CA . LYS A 1 114 ? 16.764 34.089 26.478 1.00 34.16 114 LYS A CA 1
ATOM 879 C C . LYS A 1 114 ? 15.589 33.703 27.381 1.00 27.37 114 LYS A C 1
ATOM 880 O O . LYS A 1 114 ? 14.467 34.232 27.251 1.00 32.11 114 LYS A O 1
ATOM 886 N N . PHE A 1 115 ? 15.836 32.775 28.303 1.00 32.93 115 PHE A N 1
ATOM 887 C CA . PHE A 1 115 ? 14.826 32.417 29.289 1.00 35.98 115 PHE A CA 1
ATOM 888 C C . PHE A 1 115 ? 14.295 33.659 29.989 1.00 35.56 115 PHE A C 1
ATOM 889 O O . PHE A 1 115 ? 13.079 33.853 30.097 1.00 35.41 115 PHE A O 1
ATOM 897 N N . LEU A 1 116 ? 15.198 34.537 30.445 1.00 33.72 116 LEU A N 1
ATOM 898 C CA . LEU A 1 116 ? 14.748 35.751 31.119 1.00 31.47 116 LEU A CA 1
ATOM 899 C C . LEU A 1 116 ? 13.869 36.604 30.216 1.00 28.04 116 LEU A C 1
ATOM 900 O O . LEU A 1 116 ? 12.899 37.210 30.684 1.00 26.79 116 LEU A O 1
ATOM 905 N N . SER A 1 117 ? 14.182 36.655 28.918 1.00 27.82 117 SER A N 1
ATOM 906 C CA . SER A 1 117 ? 13.366 37.425 27.990 1.00 29.08 117 SER A CA 1
ATOM 907 C C . SER A 1 117 ? 11.965 36.863 27.874 1.00 30.49 117 SER A C 1
ATOM 908 O O . SER A 1 117 ? 11.046 37.591 27.474 1.00 29.74 117 SER A O 1
ATOM 911 N N . LEU A 1 118 ? 11.786 35.585 28.196 1.00 31.75 118 LEU A N 1
ATOM 912 C CA . LEU A 1 118 ? 10.433 35.038 28.178 1.00 32.33 118 LEU A CA 1
ATOM 913 C C . LEU A 1 118 ? 9.598 35.402 29.405 1.00 42.90 118 LEU A C 1
ATOM 914 O O . LEU A 1 118 ? 8.402 35.084 29.428 1.00 38.34 118 LEU A O 1
ATOM 919 N N . LEU A 1 119 ? 10.173 36.063 30.409 1.00 30.55 119 LEU A N 1
ATOM 920 C CA . LEU A 1 119 ? 9.491 36.335 31.668 1.00 29.20 119 LEU A CA 1
ATOM 921 C C . LEU A 1 119 ? 9.166 37.818 31.814 1.00 31.86 119 LEU A C 1
ATOM 922 O O . LEU A 1 119 ? 9.861 38.683 31.275 1.00 34.84 119 LEU A O 1
ATOM 927 N N . GLY A 1 120 ? 8.101 38.108 32.567 1.00 33.88 120 GLY A N 1
ATOM 928 C CA . GLY A 1 120 ? 7.759 39.485 32.880 1.00 33.90 120 GLY A CA 1
ATOM 929 C C . GLY A 1 120 ? 8.646 40.131 33.922 1.00 31.07 120 GLY A C 1
ATOM 930 O O . GLY A 1 120 ? 8.526 41.336 34.167 1.00 33.55 120 GLY A O 1
ATOM 931 N N . ILE A 1 121 ? 9.540 39.343 34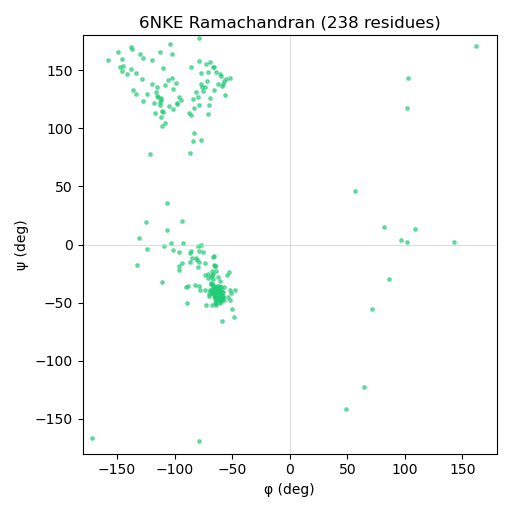.524 1.00 33.95 121 ILE A N 1
ATOM 932 C CA . ILE A 1 121 ? 10.428 39.837 35.566 1.00 28.86 121 ILE A CA 1
ATOM 933 C C . ILE A 1 121 ? 11.221 41.041 35.064 1.00 28.56 121 ILE A C 1
ATOM 934 O O . ILE A 1 121 ? 11.616 41.110 33.894 1.00 29.42 121 ILE A O 1
ATOM 939 N N . GLU A 1 122 ? 11.432 42.008 35.955 1.00 26.75 122 GLU A N 1
ATOM 940 C CA . GLU A 1 122 ? 12.194 43.209 35.636 1.00 27.16 122 GLU A CA 1
ATOM 941 C C . GLU A 1 122 ? 13.685 42.919 35.741 1.00 26.44 122 GLU A C 1
ATOM 942 O O . GLU A 1 122 ? 14.144 42.355 36.735 1.00 25.40 122 GLU A O 1
ATOM 948 N N . LYS A 1 123 ? 14.441 43.310 34.714 1.00 25.75 123 LYS A N 1
ATOM 949 C CA . LYS A 1 123 ? 15.884 43.103 34.674 1.00 23.59 123 LYS A CA 1
ATOM 950 C C . LYS A 1 123 ? 16.586 44.408 35.031 1.00 22.82 123 LYS A C 1
ATOM 951 O O . LYS A 1 123 ? 16.473 45.397 34.299 1.00 26.13 123 LYS A O 1
ATOM 957 N N . ILE A 1 124 ? 17.317 44.409 36.144 1.00 22.03 124 ILE A N 1
ATOM 958 C CA . ILE A 1 124 ? 18.014 45.599 36.621 1.00 22.28 124 ILE A CA 1
ATOM 959 C C . ILE A 1 124 ? 19.516 45.358 36.486 1.00 22.01 124 ILE A C 1
ATOM 960 O O . ILE A 1 124 ? 20.077 44.543 37.234 1.00 24.80 124 ILE A O 1
ATOM 965 N N . PRO A 1 125 ? 20.207 46.037 35.566 1.00 22.58 125 PRO A N 1
ATOM 966 C CA . PRO A 1 125 ? 21.645 45.783 35.363 1.00 23.06 125 PRO A CA 1
ATOM 967 C C . PRO A 1 125 ? 22.476 46.258 36.549 1.00 22.70 125 PRO A C 1
ATOM 968 O O . PRO A 1 125 ? 22.416 47.427 36.938 1.00 24.13 125 PRO A O 1
ATOM 972 N N . MET A 1 126 ? 23.283 45.352 37.104 1.00 23.41 126 MET A N 1
ATOM 973 C CA A MET A 1 126 ? 24.085 45.670 38.277 0.42 22.98 126 MET A CA 1
ATOM 974 C CA B MET A 1 126 ? 24.074 45.639 38.294 0.58 22.76 126 MET A CA 1
ATOM 975 C C . MET A 1 126 ? 25.507 45.166 38.097 1.00 25.73 126 MET A C 1
ATOM 976 O O . MET A 1 126 ? 25.732 44.002 37.744 1.00 26.40 126 MET A O 1
ATOM 985 N N . ALA A 1 127 ? 26.463 46.057 38.331 1.00 24.15 127 ALA A N 1
ATOM 986 C CA . ALA A 1 127 ? 27.866 45.680 38.342 1.00 24.27 127 ALA A CA 1
ATOM 987 C C . ALA A 1 127 ? 28.211 45.135 39.719 1.00 22.27 127 ALA A C 1
ATOM 988 O O . ALA A 1 127 ? 27.983 45.802 40.731 1.00 26.05 127 ALA A O 1
ATOM 990 N N . TYR A 1 128 ? 28.760 43.929 39.749 1.00 24.68 128 TYR A N 1
ATOM 991 C CA . TYR A 1 128 ? 29.025 43.186 40.978 1.00 24.00 128 TYR A CA 1
ATOM 992 C C . TYR A 1 128 ? 30.535 43.173 41.188 1.00 25.21 128 TYR A C 1
ATOM 993 O O . TYR A 1 128 ? 31.251 42.448 40.491 1.00 28.94 128 TYR A O 1
ATOM 1002 N N . LEU A 1 129 ? 31.016 43.981 42.130 1.00 24.04 129 LEU A N 1
ATOM 1003 C CA . LEU A 1 129 ? 32.444 44.151 42.380 1.00 25.00 129 LEU A CA 1
ATOM 1004 C C . LEU A 1 129 ? 32.778 43.535 43.732 1.00 25.60 129 LEU A C 1
ATOM 1005 O O . LEU A 1 129 ? 32.326 44.032 44.768 1.00 26.78 129 LEU A O 1
ATOM 1010 N N . VAL A 1 130 ? 33.579 42.473 43.725 1.00 31.20 130 VAL A N 1
ATOM 1011 C CA . VAL A 1 130 ? 33.838 41.683 44.927 1.00 25.01 130 VAL A CA 1
ATOM 1012 C C . VAL A 1 130 ? 35.163 42.128 45.535 1.00 31.22 130 VAL A C 1
ATOM 1013 O O . VAL A 1 130 ? 36.217 42.044 44.892 1.00 30.60 130 VAL A O 1
ATOM 1017 N N . PHE A 1 131 ? 35.104 42.588 46.779 1.00 31.70 131 PHE A N 1
ATOM 1018 C CA . PHE A 1 131 ? 36.251 43.113 47.499 1.00 32.35 131 PHE A CA 1
ATOM 1019 C C . PHE A 1 131 ? 36.774 42.078 48.485 1.00 40.65 131 PHE A C 1
ATOM 1020 O O . PHE A 1 131 ? 36.090 41.111 48.830 1.00 34.43 131 PHE A O 1
ATOM 1028 N N . SER A 1 132 ? 37.997 42.305 48.947 1.00 35.82 132 SER A N 1
ATOM 1029 C CA . SER A 1 132 ? 38.541 41.506 50.034 1.00 41.24 132 SER A CA 1
ATOM 1030 C C . 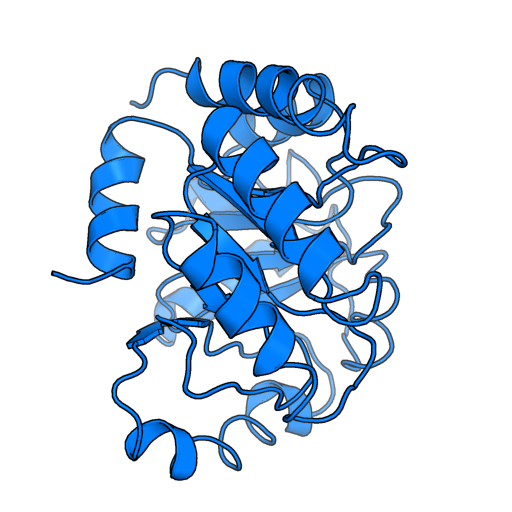SER A 1 132 ? 37.625 41.599 51.253 1.00 37.83 132 SER A C 1
ATOM 1031 O O . SER A 1 132 ? 37.110 42.684 51.560 1.00 34.92 132 SER A O 1
ATOM 1034 N N . PRO A 1 133 ? 37.403 40.495 51.986 1.00 41.98 133 PRO A N 1
ATOM 1035 C CA . PRO A 1 133 ? 37.935 39.145 51.767 1.00 39.88 133 PRO A CA 1
ATOM 1036 C C . PRO A 1 133 ? 37.207 38.347 50.689 1.00 39.80 133 PRO A C 1
ATOM 1037 O O . PRO A 1 133 ? 37.753 37.362 50.189 1.00 39.38 133 PRO A O 1
ATOM 1041 N N . GLY A 1 134 ? 35.981 38.747 50.351 1.00 37.77 134 GLY A N 1
ATOM 1042 C CA . GLY A 1 134 ? 35.214 38.108 49.305 1.00 34.70 134 GLY A CA 1
ATOM 1043 C C . GLY A 1 134 ? 34.409 36.899 49.740 1.00 38.41 134 GLY A C 1
ATOM 1044 O O . GLY A 1 134 ? 33.361 36.620 49.147 1.00 33.67 134 GLY A O 1
ATOM 1045 N N . MET A 1 135 ? 34.879 36.173 50.757 1.00 37.51 135 MET A N 1
ATOM 1046 C CA . MET A 1 135 ? 34.226 34.960 51.241 1.00 36.98 135 MET A CA 1
ATOM 1047 C C . MET A 1 135 ? 33.870 33.998 50.111 1.00 33.45 135 MET A C 1
ATOM 1048 O O . MET A 1 135 ? 34.629 33.839 49.142 1.00 36.37 135 MET A O 1
ATOM 1053 N N . THR A 1 136 ? 32.705 33.354 50.229 1.00 32.66 136 THR A N 1
ATOM 1054 C CA . THR A 1 136 ? 32.377 32.273 49.309 1.00 31.69 136 THR A CA 1
ATOM 1055 C C . THR A 1 136 ? 32.206 32.780 47.884 1.00 35.92 136 THR A C 1
ATOM 1056 O O . THR A 1 136 ? 32.688 32.144 46.944 1.00 32.95 136 THR A O 1
ATOM 1060 N N . VAL A 1 137 ? 31.516 33.908 47.688 1.00 36.12 137 VAL A N 1
ATOM 1061 C CA . VAL A 1 137 ? 31.315 34.372 46.317 1.00 33.36 137 VAL A CA 1
ATOM 1062 C C . VAL A 1 137 ? 32.643 34.795 45.701 1.00 28.61 137 VAL A C 1
ATOM 1063 O O . VAL A 1 137 ? 32.888 34.570 44.509 1.00 33.41 137 VAL A O 1
ATOM 1067 N N . GLY A 1 138 ? 33.527 35.386 46.506 1.00 32.74 138 GLY A N 1
ATOM 1068 C CA . GLY A 1 138 ? 34.856 35.708 46.022 1.00 32.81 138 GLY A CA 1
ATOM 1069 C C . GLY A 1 138 ? 35.604 34.482 45.538 1.00 43.08 138 GLY A C 1
ATOM 1070 O O . GLY A 1 138 ? 36.270 34.519 44.499 1.00 34.19 138 GLY A O 1
ATOM 1071 N N . ARG A 1 139 ? 35.487 33.371 46.272 1.00 38.36 139 ARG A N 1
ATOM 1072 C CA A ARG A 1 139 ? 36.152 32.143 45.841 0.60 39.36 139 ARG A CA 1
ATOM 1073 C CA B ARG A 1 139 ? 36.149 32.142 45.845 0.40 39.37 139 ARG A CA 1
ATOM 1074 C C . ARG A 1 139 ? 35.467 31.538 44.622 1.00 38.85 139 ARG A C 1
ATOM 1075 O O . ARG A 1 139 ? 36.108 31.283 43.596 1.00 37.15 139 ARG A O 1
ATOM 1090 N N . VAL A 1 140 ? 34.156 31.303 44.712 1.00 37.19 140 VAL A N 1
ATOM 1091 C CA . VAL A 1 140 ? 33.418 30.621 43.655 1.00 35.60 140 VAL A CA 1
ATOM 1092 C C . VAL A 1 140 ? 33.392 31.454 42.376 1.00 36.87 140 VAL A C 1
ATOM 1093 O O . VAL A 1 140 ? 33.506 30.915 41.268 1.00 40.74 140 VAL A O 1
ATOM 1097 N N . GLY A 1 141 ? 33.243 32.770 42.504 1.00 37.85 141 GLY A N 1
ATOM 1098 C CA . GLY A 1 141 ? 33.232 33.643 41.347 1.00 33.28 141 GLY A CA 1
ATOM 1099 C C . GLY A 1 141 ? 34.585 33.939 40.743 1.00 37.92 141 GLY A C 1
ATOM 1100 O O . GLY A 1 141 ? 34.662 34.676 39.755 1.00 36.85 141 GLY A O 1
ATOM 1101 N N . LYS A 1 142 ? 35.657 33.384 41.315 1.00 38.23 142 LYS A N 1
ATOM 1102 C CA . LYS A 1 142 ? 37.018 33.545 40.797 1.00 35.60 142 LYS A CA 1
ATOM 1103 C C . LYS A 1 142 ? 37.410 35.019 40.695 1.00 34.81 142 LYS A C 1
ATOM 1104 O O . LYS A 1 142 ? 37.970 35.471 39.696 1.00 35.35 142 LYS A O 1
ATOM 1110 N N . ALA A 1 143 ? 37.124 35.769 41.752 1.00 36.89 143 ALA A N 1
ATOM 1111 C CA . ALA A 1 143 ? 37.386 37.201 41.728 1.00 39.82 143 ALA A CA 1
ATOM 1112 C C . ALA A 1 143 ? 38.871 37.492 41.900 1.00 46.02 143 ALA A C 1
ATOM 1113 O O . ALA A 1 143 ? 39.548 36.889 42.739 1.00 46.12 143 ALA A O 1
ATOM 1115 N N . ASN A 1 144 ? 39.382 38.411 41.082 1.00 36.70 144 ASN A N 1
ATOM 1116 C CA . ASN A 1 144 ? 40.616 39.122 41.408 1.00 40.90 144 ASN A CA 1
ATOM 1117 C C . ASN A 1 144 ? 40.221 40.168 42.440 1.00 39.33 144 ASN A C 1
ATOM 1118 O O . ASN A 1 144 ? 39.844 41.291 42.105 1.00 35.18 144 ASN A O 1
ATOM 1123 N N . LEU A 1 145 ? 40.284 39.781 43.713 1.00 36.66 145 LEU A N 1
ATOM 1124 C CA . LEU A 1 145 ? 39.702 40.583 44.783 1.00 32.34 145 LEU A CA 1
ATOM 1125 C C . LEU A 1 145 ? 40.261 42.000 44.790 1.00 41.58 145 LEU A C 1
ATOM 1126 O O . LEU A 1 145 ? 41.477 42.204 44.770 1.00 42.57 145 LEU A O 1
ATOM 1131 N N . ILE A 1 146 ? 39.362 42.980 44.804 1.00 37.16 146 ILE A N 1
ATOM 1132 C CA . ILE A 1 146 ? 39.746 44.374 44.999 1.00 36.53 146 ILE A CA 1
ATOM 1133 C C . ILE A 1 146 ? 39.982 44.584 46.486 1.00 39.97 146 ILE A C 1
ATOM 1134 O O . ILE A 1 146 ? 39.072 44.389 47.297 1.00 34.71 146 ILE A O 1
ATOM 1139 N N . ASP A 1 147 ? 41.201 44.974 46.855 1.00 41.55 147 ASP A N 1
ATOM 1140 C CA . ASP A 1 147 ? 41.474 45.219 48.263 1.00 40.89 147 ASP A CA 1
ATOM 1141 C C . ASP A 1 147 ? 40.545 46.306 48.783 1.00 36.54 147 ASP A C 1
ATOM 1142 O O . ASP A 1 147 ? 40.321 47.320 48.115 1.00 40.55 147 ASP A O 1
ATOM 1147 N N . SER A 1 148 ? 39.993 46.080 49.977 1.00 35.09 148 SER A N 1
ATOM 1148 C CA . SER A 1 148 ? 38.990 46.984 50.530 1.00 36.92 148 SER A CA 1
ATOM 1149 C C . SER A 1 148 ? 39.479 48.426 50.569 1.00 46.59 148 SER A C 1
ATOM 1150 O O . SER A 1 148 ? 38.669 49.358 50.518 1.00 41.40 148 SER A O 1
ATOM 1153 N N . PHE A 1 149 ? 40.794 48.630 50.635 1.00 42.50 149 PHE A N 1
ATOM 1154 C CA . PHE A 1 149 ? 41.374 49.961 50.733 1.00 45.22 149 PHE A CA 1
ATOM 1155 C C . PHE A 1 149 ? 41.966 50.454 49.418 1.00 42.37 149 PHE A C 1
ATOM 1156 O O . PHE A 1 149 ? 42.493 51.570 49.374 1.00 47.01 149 PHE A O 1
ATOM 1164 N N . ASP A 1 150 ? 41.875 49.664 48.344 1.00 43.44 150 ASP A N 1
ATOM 1165 C CA . ASP A 1 150 ? 42.394 50.057 47.031 1.00 37.48 150 ASP A CA 1
ATOM 1166 C C . ASP A 1 150 ? 41.313 50.856 46.305 1.00 40.98 150 ASP A C 1
ATOM 1167 O O . ASP A 1 150 ? 40.607 50.366 45.420 1.00 38.97 150 ASP A O 1
ATOM 1172 N N . ARG A 1 151 ? 41.203 52.129 46.685 1.00 35.81 151 ARG A N 1
ATOM 1173 C CA . ARG A 1 151 ? 40.110 52.957 46.190 1.00 39.94 151 ARG A CA 1
ATOM 1174 C C . ARG A 1 151 ? 40.269 53.306 44.715 1.00 39.54 151 ARG A C 1
ATOM 1175 O O . ARG A 1 151 ? 39.267 53.545 44.034 1.00 38.32 151 ARG A O 1
ATOM 1183 N N . GLU A 1 152 ? 41.497 53.320 44.196 1.00 39.72 152 GLU A N 1
ATOM 1184 C CA . GLU A 1 152 ? 41.680 53.657 42.785 1.00 39.33 152 GLU A CA 1
ATOM 1185 C C . GLU A 1 152 ? 41.239 52.514 41.873 1.00 38.54 152 GLU A C 1
ATOM 1186 O O . GLU A 1 152 ? 40.641 52.751 40.816 1.00 34.89 152 GLU A O 1
ATOM 1192 N N . THR A 1 153 ? 41.513 51.266 42.262 1.00 38.27 153 THR A N 1
ATOM 1193 C CA . THR A 1 153 ? 40.996 50.132 41.500 1.00 35.85 153 THR A CA 1
ATOM 1194 C C . THR A 1 153 ? 39.475 50.080 41.575 1.00 31.34 153 THR A C 1
ATOM 1195 O O . THR A 1 153 ? 38.800 49.815 40.563 1.00 35.65 153 THR A O 1
ATOM 1199 N N . ALA A 1 154 ? 38.925 50.314 42.773 1.00 34.08 154 ALA A N 1
ATOM 1200 C CA . ALA A 1 154 ? 37.479 50.421 42.924 1.00 31.48 154 ALA A CA 1
ATOM 1201 C C . ALA A 1 154 ? 36.911 51.459 41.964 1.00 33.16 154 ALA A C 1
ATOM 1202 O O . ALA A 1 154 ? 35.905 51.215 41.287 1.00 29.37 154 ALA A O 1
ATOM 1204 N N . LEU A 1 155 ? 37.562 52.623 41.883 1.00 30.40 155 LEU A N 1
ATOM 1205 C CA . LEU A 1 155 ? 37.074 53.685 41.009 1.00 32.62 155 LEU A CA 1
ATOM 1206 C C . LEU A 1 155 ? 37.157 53.292 39.540 1.00 35.34 155 LEU A C 1
ATOM 1207 O O . LEU A 1 155 ? 36.248 53.599 38.761 1.00 29.95 155 LEU A O 1
ATOM 1212 N N . SER A 1 156 ? 38.250 52.643 39.134 1.00 30.10 156 SER A N 1
ATOM 1213 C CA . SER A 1 156 ? 38.373 52.230 37.740 1.00 32.75 156 SER A CA 1
ATOM 1214 C C . SER A 1 156 ? 37.259 51.264 37.357 1.00 34.92 156 SER A C 1
ATOM 1215 O O . SER A 1 156 ? 36.616 51.425 36.309 1.00 29.06 156 SER A O 1
ATOM 1218 N N . TYR A 1 157 ? 36.999 50.267 38.209 1.00 32.05 157 TYR A N 1
ATOM 1219 C CA . TYR A 1 157 ? 35.921 49.324 37.918 1.00 29.70 157 TYR A CA 1
ATOM 1220 C C . TYR A 1 157 ? 34.556 50.008 37.939 1.00 29.10 157 TYR A C 1
ATOM 1221 O O . TYR A 1 157 ? 33.696 49.711 37.102 1.00 29.07 157 TYR A O 1
ATOM 1230 N N . SER A 1 158 ? 34.339 50.928 38.883 1.00 26.48 158 SER A N 1
ATOM 1231 C CA . SER A 1 158 ? 33.038 51.581 38.991 1.00 27.21 158 SER A CA 1
ATOM 1232 C C . SER A 1 158 ? 32.765 52.478 37.790 1.00 26.51 158 SER A C 1
ATOM 1233 O O . SER A 1 158 ? 31.648 52.491 37.256 1.00 27.12 158 SER A O 1
ATOM 1236 N N . LEU A 1 159 ? 33.776 53.229 37.348 1.00 27.22 159 LEU A N 1
ATOM 1237 C CA . LEU A 1 159 ? 33.619 54.067 36.164 1.00 26.44 159 LEU A CA 1
ATOM 1238 C C . LEU A 1 159 ? 33.424 53.225 34.913 1.00 28.61 159 LEU A C 1
ATOM 1239 O O . LEU A 1 159 ? 32.612 53.578 34.047 1.00 27.34 159 LEU A O 1
ATOM 1244 N N . ALA A 1 160 ? 34.163 52.116 34.788 1.00 25.36 160 ALA A N 1
ATOM 1245 C CA . ALA A 1 160 ? 33.948 51.227 33.654 1.00 26.42 160 ALA A CA 1
ATOM 1246 C C . ALA A 1 160 ? 32.521 50.695 33.643 1.00 27.19 160 ALA A C 1
ATOM 1247 O O . ALA A 1 160 ? 31.878 50.638 32.587 1.00 27.72 160 ALA A O 1
ATOM 1249 N N . ALA A 1 161 ? 32.009 50.315 34.816 1.00 24.69 161 ALA A N 1
ATOM 1250 C CA . ALA A 1 161 ? 30.633 49.849 34.918 1.00 23.61 161 ALA A CA 1
ATOM 1251 C C . ALA A 1 161 ? 29.661 50.921 34.456 1.00 24.59 161 ALA A C 1
ATOM 1252 O O . ALA A 1 161 ? 28.741 50.650 33.677 1.00 23.65 161 ALA A O 1
ATOM 1254 N N . GLN A 1 162 ? 29.857 52.152 34.932 1.00 22.98 162 GLN A N 1
ATOM 1255 C CA . GLN A 1 162 ? 29.004 53.261 34.516 1.00 21.28 162 GLN A CA 1
ATOM 1256 C C . GLN A 1 162 ? 29.040 53.445 33.005 1.00 22.71 162 GLN A C 1
ATOM 1257 O O . GLN A 1 162 ? 27.996 53.620 32.362 1.00 26.54 162 GLN A O 1
ATOM 1263 N N . TYR A 1 163 ? 30.234 53.398 32.421 1.00 23.23 163 TYR A N 1
ATOM 1264 C CA . TYR A 1 163 ? 30.378 53.615 30.987 1.00 25.24 163 TYR A CA 1
ATOM 1265 C C . TYR A 1 163 ? 29.890 52.434 30.161 1.00 29.06 163 TYR A C 1
ATOM 1266 O O . TYR A 1 163 ? 29.689 52.586 28.952 1.00 29.85 163 TYR A O 1
ATOM 1275 N N . MET A 1 164 ? 29.710 51.264 30.773 1.00 23.64 164 MET A N 1
ATOM 1276 C CA . MET A 1 164 ? 29.087 50.141 30.091 1.00 26.76 164 MET A CA 1
ATOM 1277 C C . MET A 1 164 ? 27.567 50.164 30.190 1.00 26.47 164 MET A C 1
ATOM 1278 O O . MET A 1 164 ? 26.908 49.347 29.540 1.00 23.99 164 MET A O 1
ATOM 1283 N N . GLY A 1 165 ? 26.994 51.073 30.982 1.00 24.31 165 GLY A N 1
ATOM 1284 C CA . GLY A 1 165 ? 25.555 51.205 31.064 1.00 21.45 165 GLY A CA 1
ATOM 1285 C C . GLY A 1 165 ? 24.905 50.580 32.281 1.00 23.95 165 GLY A C 1
ATOM 1286 O O . GLY A 1 165 ? 23.673 50.629 32.395 1.00 21.65 165 GLY A O 1
ATOM 1287 N N . PHE A 1 166 ? 25.681 50.001 33.195 1.00 20.81 166 PHE A N 1
ATOM 1288 C CA . PHE A 1 166 ? 25.078 49.438 34.394 1.00 22.38 166 PHE A CA 1
ATOM 1289 C C . PHE A 1 166 ? 24.349 50.528 35.170 1.00 22.63 166 PHE A C 1
ATOM 1290 O O . PHE A 1 166 ? 24.756 51.691 35.185 1.00 26.43 166 PHE A O 1
ATOM 1298 N N . LYS A 1 167 ? 23.237 50.144 35.795 1.00 23.10 167 LYS A N 1
ATOM 1299 C CA . LYS A 1 167 ? 22.400 51.095 36.512 1.00 21.03 167 LYS A CA 1
ATOM 1300 C C . LYS A 1 167 ? 22.697 51.147 37.998 1.00 22.82 167 LYS A C 1
ATOM 1301 O O . LYS A 1 167 ? 22.313 52.121 38.651 1.00 24.83 167 LYS A O 1
ATOM 1307 N N . LEU A 1 168 ? 23.359 50.125 38.536 1.00 21.56 168 LEU A N 1
ATOM 1308 C CA . LEU A 1 168 ? 23.689 50.031 39.948 1.00 21.79 168 LEU A CA 1
ATOM 1309 C C . LEU A 1 168 ? 25.077 49.425 40.070 1.00 21.21 168 LEU A C 1
ATOM 1310 O O . LEU A 1 168 ? 25.471 48.585 39.255 1.00 23.85 168 LEU A O 1
ATOM 1315 N N . ILE A 1 169 ? 25.813 49.862 41.091 1.00 24.72 169 ILE A N 1
ATOM 1316 C CA . ILE A 1 169 ? 27.104 49.281 41.449 1.00 22.96 169 ILE A CA 1
ATOM 1317 C C . ILE A 1 169 ? 26.973 48.677 42.837 1.00 20.57 169 ILE A C 1
ATOM 1318 O O . ILE A 1 169 ? 26.463 49.329 43.753 1.00 25.36 169 ILE A O 1
ATOM 1323 N N . TYR A 1 170 ? 27.428 47.438 42.984 1.00 22.17 170 TYR A N 1
ATOM 1324 C CA . TYR A 1 170 ? 27.331 46.693 44.236 1.00 23.48 170 TYR A CA 1
ATOM 1325 C C . TYR A 1 170 ? 28.750 46.401 44.713 1.00 26.24 170 TYR A C 1
ATOM 1326 O O . TYR A 1 170 ? 29.483 45.655 44.055 1.00 27.86 170 TYR A O 1
ATOM 1335 N N . PHE A 1 171 ? 29.136 47.001 45.841 1.00 24.61 171 PHE A N 1
ATOM 1336 C CA . PHE A 1 171 ? 30.409 46.704 46.500 1.00 27.77 171 PHE A CA 1
ATOM 1337 C C . PHE A 1 171 ? 30.190 45.501 47.412 1.00 27.02 171 PHE A C 1
ATOM 1338 O O . PHE A 1 171 ? 29.491 45.605 48.425 1.00 29.63 171 PHE A O 1
ATOM 1346 N N . GLU A 1 172 ? 30.788 44.365 47.060 1.00 29.15 172 GLU A N 1
ATOM 1347 C CA . GLU A 1 172 ? 30.537 43.099 47.741 1.00 28.03 172 GLU A CA 1
ATOM 1348 C C . GLU A 1 172 ? 31.773 42.699 48.545 1.00 28.39 172 GLU A C 1
ATOM 1349 O O . GLU A 1 172 ? 32.822 42.395 47.966 1.00 30.83 172 GLU A O 1
ATOM 1355 N N . ALA A 1 173 ? 31.642 42.682 49.874 1.00 32.31 173 ALA A N 1
ATOM 1356 C CA . ALA A 1 173 ? 32.698 42.159 50.735 1.00 32.71 173 ALA A CA 1
ATOM 1357 C C . ALA A 1 173 ? 32.598 40.652 50.936 1.00 37.37 173 ALA A C 1
ATOM 1358 O O . ALA A 1 173 ? 33.568 40.034 51.391 1.00 37.10 173 ALA A O 1
ATOM 1360 N N . GLY A 1 174 ? 31.468 40.053 50.599 1.00 32.89 174 GLY A N 1
ATOM 1361 C CA . GLY A 1 174 ? 31.219 38.643 50.808 1.00 29.27 174 GLY A CA 1
ATOM 1362 C C . GLY A 1 174 ? 30.329 38.423 52.018 1.00 30.03 174 GLY A C 1
ATOM 1363 O O . GLY A 1 174 ? 30.404 39.142 53.024 1.00 31.43 174 GLY A O 1
ATOM 1364 N N . SER A 1 175 ? 29.454 37.425 51.916 1.00 30.92 175 SER A N 1
ATOM 1365 C CA . SER A 1 175 ? 28.528 37.132 53.001 1.00 30.85 175 SER A CA 1
ATOM 1366 C C . SER A 1 175 ? 29.298 36.542 54.175 1.00 36.78 175 SER A C 1
ATOM 1367 O O . SER A 1 175 ? 29.946 35.498 54.038 1.00 34.04 175 SER A O 1
ATOM 1370 N N . GLY A 1 176 ? 29.236 37.215 55.319 1.00 33.39 176 GLY A N 1
ATOM 1371 C CA . GLY A 1 176 ? 29.982 36.815 56.493 1.00 37.27 176 GLY A CA 1
ATOM 1372 C C . GLY A 1 176 ? 31.297 37.534 56.686 1.00 43.66 176 GLY A C 1
ATOM 1373 O O . GLY A 1 176 ? 32.029 37.202 57.628 1.00 43.64 176 GLY A O 1
ATOM 1374 N N . ALA A 1 177 ? 31.618 38.500 55.831 1.00 39.36 177 ALA A N 1
ATOM 1375 C CA . ALA A 1 177 ? 32.867 39.231 55.966 1.00 34.45 177 ALA A CA 1
ATOM 1376 C C . ALA A 1 177 ? 32.943 39.893 57.341 1.00 42.37 177 ALA A C 1
ATOM 1377 O O . ALA A 1 177 ? 31.937 40.413 57.840 1.00 37.39 177 ALA A O 1
ATOM 1379 N N . PRO A 1 178 ? 34.105 39.858 57.997 1.00 40.10 178 PRO A N 1
ATOM 1380 C CA . PRO A 1 178 ? 34.219 40.526 59.305 1.00 37.52 178 PRO A CA 1
ATOM 1381 C C . PRO A 1 178 ? 33.949 42.021 59.250 1.00 38.58 178 PRO A C 1
ATOM 1382 O O . PRO A 1 178 ? 33.352 42.567 60.187 1.00 37.05 178 PRO A O 1
ATOM 1386 N N . ARG A 1 179 ? 34.367 42.701 58.184 1.00 36.29 179 ARG A N 1
ATOM 1387 C CA . ARG A 1 179 ? 34.161 44.135 58.036 1.00 32.40 179 ARG A CA 1
ATOM 1388 C C . ARG A 1 179 ? 33.746 44.450 56.607 1.00 32.18 179 ARG A C 1
ATOM 1389 O O . ARG A 1 179 ? 34.125 43.731 55.674 1.00 32.63 179 ARG A O 1
ATOM 1397 N N . PRO A 1 180 ? 32.981 45.514 56.402 1.00 34.50 180 PRO A N 1
ATOM 1398 C CA . PRO A 1 180 ? 32.581 45.903 55.047 1.00 34.80 180 PRO A CA 1
ATOM 1399 C C . PRO A 1 180 ? 33.717 46.633 54.334 1.00 39.66 180 PRO A C 1
ATOM 1400 O O . PRO A 1 180 ? 34.788 46.873 54.886 1.00 32.49 180 PRO A O 1
ATOM 1404 N N . VAL A 1 181 ? 33.457 46.992 53.075 1.00 34.48 181 VAL A N 1
ATOM 1405 C CA . VAL A 1 181 ? 34.434 47.736 52.295 1.00 32.61 181 VAL A CA 1
ATOM 1406 C C . VAL A 1 181 ? 34.740 49.075 52.971 1.00 28.23 181 VAL A C 1
ATOM 1407 O O . VAL A 1 181 ? 33.881 49.684 53.620 1.00 32.85 181 VAL A O 1
ATOM 1411 N N . SER A 1 182 ? 35.988 49.522 52.830 1.00 31.51 182 SER A N 1
ATOM 1412 C CA . SER A 1 182 ? 36.463 50.732 53.495 1.00 34.05 182 SER A CA 1
ATOM 1413 C C . SER A 1 182 ? 35.553 51.930 53.250 1.00 38.88 182 SER A C 1
ATOM 1414 O O . SER A 1 182 ? 35.020 52.120 52.155 1.00 38.12 182 SER A O 1
ATOM 1417 N N . GLU A 1 183 ? 35.406 52.761 54.284 1.00 33.14 183 GLU A N 1
ATOM 1418 C CA . GLU A 1 183 ? 34.688 54.027 54.138 1.00 37.08 183 GLU A CA 1
ATOM 1419 C C . GLU A 1 183 ? 35.404 54.962 53.176 1.00 38.52 183 GLU A C 1
ATOM 1420 O O . GLU A 1 183 ? 34.759 55.714 52.436 1.00 35.89 183 GLU A O 1
ATOM 1426 N N . ASP A 1 184 ? 36.738 54.948 53.191 1.00 32.22 184 ASP A N 1
ATOM 1427 C CA . ASP A 1 184 ? 37.494 55.823 52.303 1.00 40.79 184 ASP A CA 1
ATOM 1428 C C . ASP A 1 184 ? 37.271 55.452 50.841 1.00 38.27 184 ASP A C 1
ATOM 1429 O O . ASP A 1 184 ? 37.052 56.330 49.998 1.00 40.92 184 ASP A O 1
ATOM 1434 N N . THR A 1 185 ? 37.316 54.155 50.527 1.00 32.51 185 THR A N 1
ATOM 1435 C CA . THR A 1 185 ? 37.017 53.698 49.173 1.00 39.45 185 THR A CA 1
ATOM 1436 C C . THR A 1 185 ? 35.613 54.116 48.749 1.00 37.63 185 THR A C 1
ATOM 1437 O O . THR A 1 185 ? 35.408 54.614 47.632 1.00 30.11 185 THR A O 1
ATOM 1441 N N . ILE A 1 186 ? 34.636 53.921 49.639 1.00 32.36 186 ILE A N 1
ATOM 1442 C CA . ILE A 1 186 ? 33.247 54.254 49.333 1.00 31.36 186 ILE A CA 1
ATOM 1443 C C . ILE A 1 186 ? 33.103 55.741 49.030 1.00 34.08 186 ILE A C 1
ATOM 1444 O O . ILE A 1 186 ? 32.510 56.130 48.017 1.00 32.89 186 ILE A O 1
ATOM 1449 N N . SER A 1 187 ? 33.636 56.597 49.908 1.00 30.97 187 SER A N 1
ATOM 1450 C CA A SER A 1 187 ? 33.510 58.036 49.698 0.28 34.67 187 SER A CA 1
ATOM 1451 C CA B SER A 1 187 ? 33.512 58.036 49.698 0.36 34.72 187 SER A CA 1
ATOM 1452 C CA C SER A 1 187 ? 33.517 58.038 49.701 0.36 34.85 187 SER A CA 1
ATOM 1453 C C . SER A 1 187 ? 34.237 58.475 48.430 1.00 33.20 187 SER A C 1
ATOM 1454 O O . SER A 1 187 ? 33.700 59.279 47.649 1.00 36.53 187 SER A O 1
ATOM 1461 N N . TYR A 1 188 ? 35.444 57.952 48.207 1.00 33.19 188 TYR A N 1
ATOM 1462 C CA . TYR A 1 188 ? 36.224 58.314 47.032 1.00 32.10 188 TYR A CA 1
ATOM 1463 C C . TYR A 1 188 ? 35.476 57.980 45.750 1.00 38.70 188 TYR A C 1
ATOM 1464 O O . TYR A 1 188 ? 35.391 58.811 44.836 1.00 34.18 188 TYR A O 1
ATOM 1473 N N . VAL A 1 189 ? 34.925 56.765 45.662 1.00 32.22 189 VAL A N 1
ATOM 1474 C CA . VAL A 1 189 ? 34.225 56.367 44.442 1.00 29.23 189 VAL A CA 1
ATOM 1475 C C . VAL A 1 189 ? 32.918 57.137 44.297 1.00 32.15 189 VAL A C 1
ATOM 1476 O O . VAL A 1 189 ? 32.594 57.635 43.211 1.00 32.21 189 VAL A O 1
ATOM 1480 N N . LYS A 1 190 ? 32.152 57.255 45.386 1.00 28.77 190 LYS A N 1
ATOM 1481 C CA . LYS A 1 190 ? 30.858 57.925 45.313 1.00 32.59 190 LYS A CA 1
ATOM 1482 C C . LYS A 1 190 ? 31.000 59.349 44.800 1.00 38.33 190 LYS A C 1
ATOM 1483 O O . LYS A 1 190 ? 30.147 59.829 44.045 1.00 34.95 190 LYS A O 1
ATOM 1489 N N . SER A 1 191 ? 32.081 60.038 45.185 1.00 36.73 191 SER A N 1
ATOM 1490 C CA . SER A 1 191 ? 32.252 61.412 44.723 1.00 37.95 191 SER A CA 1
ATOM 1491 C C . SER A 1 191 ? 32.459 61.525 43.211 1.00 38.67 191 SER A C 1
ATOM 1492 O O . SER A 1 191 ? 32.410 62.643 42.685 1.00 39.22 191 SER A O 1
ATOM 1495 N N . LYS A 1 192 ? 32.665 60.415 42.497 1.00 31.07 192 LYS A N 1
ATOM 1496 C CA . LYS A 1 192 ? 33.069 60.473 41.095 1.00 29.96 192 LYS A CA 1
ATOM 1497 C C . LYS A 1 192 ? 32.158 59.725 40.131 1.00 31.39 192 LYS A C 1
ATOM 1498 O O . LYS A 1 192 ? 32.391 59.790 38.916 1.00 32.06 192 LYS A O 1
ATOM 1504 N N . ILE A 1 193 ? 31.137 59.027 40.616 1.00 30.96 193 ILE A N 1
ATOM 1505 C CA . ILE A 1 193 ? 30.205 58.315 39.751 1.00 30.71 193 ILE A CA 1
ATOM 1506 C C . ILE A 1 193 ? 28.838 58.978 39.849 1.00 34.33 193 ILE A C 1
ATOM 1507 O O . ILE A 1 193 ? 28.574 59.784 40.744 1.00 33.95 193 ILE A O 1
ATOM 1512 N N . ASN A 1 194 ? 27.956 58.643 38.900 1.00 31.91 194 ASN A N 1
ATOM 1513 C CA . ASN A 1 194 ? 26.609 59.210 38.895 1.00 34.17 194 ASN A CA 1
ATOM 1514 C C . ASN A 1 194 ? 25.515 58.144 38.890 1.00 34.08 194 ASN A C 1
ATOM 1515 O O . ASN A 1 194 ? 24.371 58.442 38.530 1.00 36.11 194 ASN A O 1
ATOM 1520 N N . ILE A 1 195 ? 25.832 56.917 39.277 1.00 27.07 195 ILE A N 1
ATOM 1521 C CA . ILE A 1 195 ? 24.816 55.886 39.473 1.00 23.93 195 ILE A CA 1
ATOM 1522 C C . ILE A 1 195 ? 24.879 55.446 40.925 1.00 27.33 195 ILE A C 1
ATOM 1523 O O . ILE A 1 195 ? 25.906 55.639 41.606 1.00 28.25 195 ILE A O 1
ATOM 1528 N N 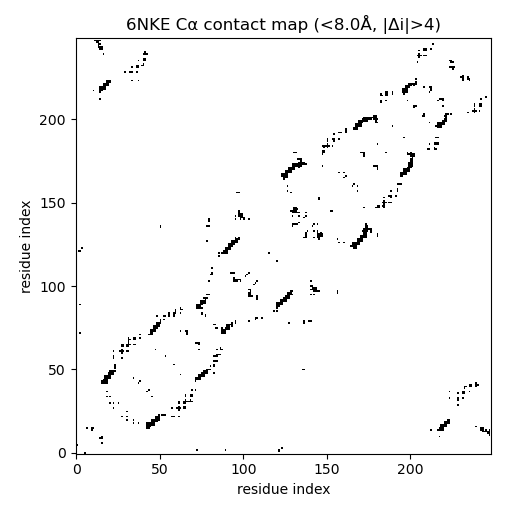. PRO A 1 196 ? 23.801 54.853 41.449 1.00 26.42 196 PRO A N 1
ATOM 1529 C CA . PRO A 1 196 ? 23.770 54.496 42.875 1.00 23.73 196 PRO A CA 1
ATOM 1530 C C . PRO A 1 196 ? 24.814 53.450 43.241 1.00 25.99 196 PRO A C 1
ATOM 1531 O O . PRO A 1 196 ? 25.170 52.575 42.445 1.00 27.58 196 PRO A O 1
ATOM 1535 N N . LEU A 1 197 ? 25.291 53.549 44.479 1.00 27.15 197 LEU A N 1
ATOM 1536 C CA . LEU A 1 197 ? 26.278 52.637 45.040 1.00 27.93 197 LEU A CA 1
ATOM 1537 C C . LEU A 1 197 ? 25.619 51.829 46.151 1.00 26.38 197 LEU A C 1
ATOM 1538 O O . LEU A 1 197 ? 25.091 52.404 47.111 1.00 27.59 197 LEU A O 1
ATOM 1543 N N . ILE A 1 198 ? 25.642 50.503 46.017 1.00 24.16 198 ILE A N 1
ATOM 1544 C CA . ILE A 1 198 ? 25.114 49.590 47.026 1.00 26.50 198 ILE A CA 1
ATOM 1545 C C . ILE A 1 198 ? 26.287 48.902 47.707 1.00 21.57 198 ILE A C 1
ATOM 1546 O O . ILE A 1 198 ? 27.237 48.484 47.041 1.00 25.79 198 ILE A O 1
ATOM 1551 N N . VAL A 1 199 ? 26.219 48.773 49.034 1.00 25.47 199 VAL A N 1
ATOM 1552 C CA . VAL A 1 199 ? 27.273 48.124 49.807 1.00 29.14 199 VAL A CA 1
ATOM 1553 C C . VAL A 1 199 ? 26.662 46.982 50.606 1.00 22.42 199 VAL A C 1
ATOM 1554 O O . VAL A 1 199 ? 25.647 47.163 51.288 1.00 26.46 199 VAL A O 1
ATOM 1558 N N . GLY A 1 200 ? 27.268 45.802 50.498 1.00 27.56 200 GLY A N 1
ATOM 1559 C CA . GLY A 1 200 ? 26.798 44.645 51.238 1.00 28.50 200 GLY A CA 1
ATOM 1560 C C . GLY A 1 200 ? 27.966 43.786 51.666 1.00 35.34 200 GLY A C 1
ATOM 1561 O O . GLY A 1 200 ? 29.027 43.777 51.031 1.00 27.73 200 GLY A O 1
ATOM 1562 N N . GLY A 1 201 ? 27.755 43.055 52.757 1.00 30.25 201 GLY A N 1
ATOM 1563 C CA . GLY A 1 201 ? 28.813 42.249 53.331 1.00 30.33 201 GLY A CA 1
ATOM 1564 C C . GLY A 1 201 ? 29.432 42.900 54.552 1.00 34.57 201 GLY A C 1
ATOM 1565 O O . GLY A 1 201 ? 29.995 43.994 54.465 1.00 33.14 201 GLY A O 1
ATOM 1566 N N . GLY A 1 202 ? 29.319 42.250 55.705 1.00 35.73 202 GLY A N 1
ATOM 1567 C CA . GLY A 1 202 ? 29.945 42.748 56.913 1.00 33.64 202 GLY A CA 1
ATOM 1568 C C . GLY A 1 202 ? 29.192 43.826 57.660 1.00 38.32 202 GLY A C 1
ATOM 1569 O O . GLY A 1 202 ? 29.784 44.477 58.531 1.00 37.87 202 GLY A O 1
ATOM 1570 N N . ILE A 1 203 ? 27.912 44.034 57.365 1.00 30.43 203 ILE A N 1
ATOM 1571 C CA . ILE A 1 203 ? 27.110 45.061 58.019 1.00 25.90 203 ILE A CA 1
ATOM 1572 C C . ILE A 1 203 ? 26.082 44.342 58.881 1.00 35.23 203 ILE A C 1
ATOM 1573 O O . ILE A 1 203 ? 25.067 43.847 58.378 1.00 32.99 203 ILE A O 1
ATOM 1578 N N . ARG A 1 204 ? 26.339 44.285 60.193 1.00 32.64 204 ARG A N 1
ATOM 1579 C CA . ARG A 1 204 ? 25.492 43.531 61.108 1.00 35.82 204 ARG A CA 1
ATOM 1580 C C . ARG A 1 204 ? 25.082 44.315 62.350 1.00 36.92 204 ARG A C 1
ATOM 1581 O O . ARG A 1 204 ? 24.457 43.734 63.246 1.00 38.24 204 ARG A O 1
ATOM 1589 N N . ASP A 1 205 ? 25.406 45.601 62.443 1.00 35.40 205 ASP A N 1
ATOM 1590 C CA . ASP A 1 205 ? 25.017 46.382 63.609 1.00 42.35 205 ASP A CA 1
ATOM 1591 C C . ASP A 1 205 ? 24.718 47.810 63.174 1.00 40.60 205 ASP A C 1
ATOM 1592 O O . ASP A 1 205 ? 25.148 48.239 62.096 1.00 37.47 205 ASP A O 1
ATOM 1597 N N . PRO A 1 206 ? 23.969 48.566 63.987 1.00 36.26 206 PRO A N 1
ATOM 1598 C CA . PRO A 1 206 ? 23.586 49.927 63.568 1.00 38.36 206 PRO A CA 1
ATOM 1599 C C . PRO A 1 206 ? 24.759 50.866 63.346 1.00 45.83 206 PRO A C 1
ATOM 1600 O O . PRO A 1 206 ? 24.692 51.713 62.446 1.00 37.70 206 PRO A O 1
ATOM 1604 N N . GLU A 1 207 ? 25.831 50.757 64.136 1.00 42.23 207 GLU A N 1
ATOM 1605 C CA . GLU A 1 207 ? 26.941 51.693 63.968 1.00 41.53 207 GLU A CA 1
ATOM 1606 C C . GLU A 1 207 ? 27.671 51.455 62.648 1.00 40.37 207 GLU A C 1
ATOM 1607 O O . GLU A 1 207 ? 28.063 52.413 61.968 1.00 40.98 207 GLU A O 1
ATOM 1613 N N . THR A 1 208 ? 27.849 50.186 62.262 1.00 38.40 208 THR A N 1
ATOM 1614 C CA . THR A 1 208 ? 28.464 49.883 60.973 1.00 41.51 208 THR A CA 1
ATOM 1615 C C . THR A 1 208 ? 27.599 50.382 59.822 1.00 36.59 208 THR A C 1
ATOM 1616 O O . THR A 1 208 ? 28.106 50.990 58.870 1.00 33.90 208 THR A O 1
ATOM 1620 N N . ALA A 1 209 ? 26.291 50.121 59.887 1.00 35.27 209 ALA A N 1
ATOM 1621 C CA . ALA A 1 209 ? 25.397 50.593 58.837 1.00 39.57 209 ALA A CA 1
ATOM 1622 C C . ALA A 1 209 ? 25.431 52.109 58.740 1.00 41.23 209 ALA A C 1
ATOM 1623 O O . ALA A 1 209 ? 25.435 52.672 57.637 1.00 35.23 209 ALA A O 1
ATOM 1625 N N . MET A 1 210 ? 25.486 52.787 59.887 1.00 36.38 210 MET A N 1
ATOM 1626 C CA . MET A 1 210 ? 25.513 54.243 59.887 1.00 39.41 210 MET A CA 1
ATOM 1627 C C . MET A 1 210 ? 26.786 54.772 59.244 1.00 33.21 210 MET A C 1
ATOM 1628 O O . MET A 1 210 ? 26.736 55.684 58.411 1.00 38.83 210 MET A O 1
ATOM 1633 N N . ARG A 1 211 ? 27.941 54.218 59.616 1.00 32.00 211 ARG A N 1
ATOM 1634 C CA . ARG A 1 211 ? 29.179 54.731 59.041 1.00 36.85 211 ARG A CA 1
ATOM 1635 C C . ARG A 1 211 ? 29.279 54.414 57.552 1.00 40.44 211 ARG A C 1
ATOM 1636 O O . ARG A 1 211 ? 29.804 55.230 56.784 1.00 35.86 211 ARG A O 1
ATOM 1644 N N . ILE A 1 212 ? 28.749 53.269 57.114 1.00 34.74 212 ILE A N 1
ATOM 1645 C CA . ILE A 1 212 ? 28.802 52.957 55.689 1.00 34.19 212 ILE A CA 1
ATOM 1646 C C . ILE A 1 212 ? 27.867 53.870 54.905 1.00 33.93 212 ILE A C 1
ATOM 1647 O O . ILE A 1 212 ? 28.228 54.373 53.835 1.00 35.80 212 ILE A O 1
ATOM 1652 N N . ALA A 1 213 ? 26.657 54.110 55.421 1.00 34.16 213 ALA A N 1
ATOM 1653 C CA . ALA A 1 213 ? 25.739 55.012 54.734 1.00 33.42 213 ALA A CA 1
ATOM 1654 C C . ALA A 1 213 ? 26.291 56.431 54.688 1.00 43.30 213 ALA A C 1
ATOM 1655 O O . ALA A 1 213 ? 26.177 57.116 53.663 1.00 35.91 213 ALA A O 1
ATOM 1657 N N . LEU A 1 214 ? 26.904 56.888 55.786 1.00 37.06 214 LEU A N 1
ATOM 1658 C CA . LEU A 1 214 ? 27.458 58.236 55.812 1.00 37.87 214 LEU A CA 1
ATOM 1659 C C . LEU A 1 214 ? 28.663 58.367 54.891 1.00 35.62 214 LEU A C 1
ATOM 1660 O O . LEU A 1 214 ? 28.872 59.431 54.296 1.00 38.98 214 LEU A O 1
ATOM 1665 N N . ALA A 1 215 ? 29.455 57.302 54.748 1.00 32.89 215 ALA A N 1
ATOM 1666 C CA . ALA A 1 215 ? 30.593 57.348 53.843 1.00 28.61 215 ALA A CA 1
ATOM 1667 C C . ALA A 1 215 ? 30.166 57.562 52.396 1.00 35.12 215 ALA A C 1
ATOM 1668 O O . ALA A 1 215 ? 30.936 58.123 51.612 1.00 35.91 215 ALA A O 1
ATOM 1670 N N . GLY A 1 216 ? 28.963 57.137 52.024 1.00 36.64 216 GLY A N 1
ATOM 1671 C CA . GLY A 1 216 ? 28.487 57.425 50.686 1.00 37.12 216 GLY A CA 1
ATOM 1672 C C . GLY A 1 216 ? 27.687 56.326 50.021 1.00 38.76 216 GLY A C 1
ATOM 1673 O O . GLY A 1 216 ? 27.289 56.470 48.862 1.00 33.68 216 GLY A O 1
ATOM 1674 N N . ALA A 1 217 ? 27.451 55.223 50.721 1.00 32.20 217 ALA A N 1
ATOM 1675 C CA . ALA A 1 217 ? 26.588 54.187 50.172 1.00 32.53 217 ALA A CA 1
ATOM 1676 C C . ALA A 1 217 ? 25.166 54.714 50.036 1.00 30.64 217 ALA A C 1
ATOM 1677 O O . ALA A 1 217 ? 24.627 55.337 50.952 1.00 29.14 217 ALA A O 1
ATOM 1679 N N . ASP A 1 218 ? 24.559 54.478 48.872 1.00 26.64 218 ASP A N 1
ATOM 1680 C CA . ASP A 1 218 ? 23.170 54.876 48.674 1.00 25.59 218 ASP A CA 1
ATOM 1681 C C . ASP A 1 218 ? 22.201 53.849 49.239 1.00 30.29 218 ASP A C 1
ATOM 1682 O O . ASP A 1 218 ? 21.124 54.217 49.724 1.00 27.92 218 ASP A O 1
ATOM 1687 N N . MET A 1 219 ? 22.553 52.568 49.166 1.00 24.98 219 MET A N 1
ATOM 1688 C CA . MET A 1 219 ? 21.751 51.502 49.738 1.00 23.95 219 MET A CA 1
ATOM 1689 C C . MET A 1 219 ? 22.653 50.557 50.515 1.00 26.86 219 MET A C 1
ATOM 1690 O O . MET A 1 219 ? 23.818 50.349 50.160 1.00 26.59 219 MET A O 1
ATOM 1695 N N . ILE A 1 220 ? 22.093 49.994 51.581 1.00 28.22 220 ILE A N 1
ATOM 1696 C CA . ILE A 1 220 ? 22.763 49.026 52.439 1.00 29.27 220 ILE A CA 1
ATOM 1697 C C . ILE A 1 220 ? 22.024 47.701 52.321 1.00 23.68 220 ILE A C 1
ATOM 1698 O O . ILE A 1 220 ? 20.790 47.671 52.365 1.00 28.47 220 ILE A O 1
ATOM 1703 N N . VAL A 1 221 ? 22.768 46.607 52.183 1.00 23.05 221 VAL A N 1
ATOM 1704 C CA . VAL A 1 221 ? 22.194 45.264 52.207 1.00 25.15 221 VAL A CA 1
ATOM 1705 C C . VAL A 1 221 ? 22.706 44.536 53.442 1.00 29.87 221 VAL A C 1
ATOM 1706 O O . VAL A 1 221 ? 23.919 44.474 53.676 1.00 29.81 221 VAL A O 1
ATOM 1710 N N . THR A 1 222 ? 21.781 43.995 54.233 1.00 29.30 222 THR A N 1
ATOM 1711 C CA . THR A 1 222 ? 22.109 43.118 55.349 1.00 30.06 222 THR A CA 1
ATOM 1712 C C . THR A 1 222 ? 21.263 41.857 55.248 1.00 32.51 222 THR A C 1
ATOM 1713 O O . THR A 1 222 ? 20.271 41.801 54.514 1.00 28.54 222 THR A O 1
ATOM 1717 N N . GLY A 1 223 ? 21.669 40.832 55.990 1.00 27.03 223 GLY A N 1
ATOM 1718 C CA . GLY A 1 223 ? 20.800 39.709 56.259 1.00 26.95 223 GLY A CA 1
ATOM 1719 C C . GLY A 1 223 ? 19.812 40.059 57.357 1.00 31.68 223 GLY A C 1
ATOM 1720 O O . GLY A 1 223 ? 19.665 41.212 57.764 1.00 28.52 223 GLY A O 1
ATOM 1721 N N . SER A 1 224 ? 19.116 39.032 57.841 1.00 28.28 224 SER A N 1
ATOM 1722 C CA . SER A 1 224 ? 18.207 39.253 58.957 1.00 27.32 224 SER A CA 1
ATOM 1723 C C . SER A 1 224 ? 18.940 39.335 60.287 1.00 33.43 224 SER A C 1
ATOM 1724 O O . SER A 1 224 ? 18.341 39.780 61.269 1.00 33.42 224 SER A O 1
ATOM 1727 N N . ILE A 1 225 ? 20.207 38.910 60.327 1.00 32.04 225 ILE A N 1
ATOM 1728 C CA . ILE A 1 225 ? 21.141 39.128 61.431 1.00 32.18 225 ILE A CA 1
ATOM 1729 C C . ILE A 1 225 ? 20.793 38.299 62.665 1.00 38.52 225 ILE A C 1
ATOM 1730 O O . ILE A 1 225 ? 21.637 37.549 63.170 1.00 36.34 225 ILE A O 1
ATOM 1735 N N . ALA A 1 226 ? 19.567 38.429 63.165 1.00 33.14 226 ALA A N 1
ATOM 1736 C CA . ALA A 1 226 ? 19.196 37.751 64.402 1.00 38.61 226 ALA A CA 1
ATOM 1737 C C . ALA A 1 226 ? 19.067 36.247 64.184 1.00 41.84 226 ALA A C 1
ATOM 1738 O O . ALA A 1 226 ? 18.555 35.789 63.158 1.00 40.09 226 ALA A O 1
ATOM 1740 N N . GLU A 1 227 ? 19.538 35.475 65.167 1.00 47.69 227 GLU A N 1
ATOM 1741 C CA . GLU A 1 227 ? 19.427 34.021 65.089 1.00 49.08 227 GLU A CA 1
ATOM 1742 C C . GLU A 1 227 ? 17.969 33.582 65.114 1.00 48.81 227 GLU A C 1
ATOM 1743 O O . GLU A 1 227 ? 17.550 32.729 64.324 1.00 48.79 227 GLU A O 1
ATOM 1745 N N . LYS A 1 228 ? 17.179 34.157 66.015 1.00 48.04 228 LYS A N 1
ATOM 1746 C CA . LYS A 1 228 ? 15.778 33.797 66.180 1.00 53.31 228 LYS A CA 1
ATOM 1747 C C . LYS A 1 228 ? 14.889 34.799 65.455 1.00 43.06 228 LYS A C 1
ATOM 1748 O O . LYS A 1 228 ? 15.139 36.008 65.495 1.00 40.82 228 LYS A O 1
ATOM 1750 N N . SER A 1 229 ? 13.844 34.287 64.797 1.00 46.24 229 SER A N 1
ATOM 1751 C CA . SER A 1 229 ? 12.956 35.149 64.022 1.00 46.45 229 SER A CA 1
ATOM 1752 C C . SER A 1 229 ? 12.306 36.216 64.897 1.00 50.08 229 SER A C 1
ATOM 1753 O O . SER A 1 229 ? 12.179 37.377 64.484 1.00 42.50 229 SER A O 1
ATOM 1756 N N . ASN A 1 230 ? 11.918 35.852 66.123 1.00 45.24 230 ASN A N 1
ATOM 1757 C CA A ASN A 1 230 ? 11.248 36.793 67.014 0.51 45.71 230 ASN A CA 1
ATOM 1758 C CA B ASN A 1 230 ? 11.256 36.782 67.031 0.49 45.71 230 ASN A CA 1
ATOM 1759 C C . ASN A 1 230 ? 12.131 37.969 67.417 1.00 41.89 230 ASN A C 1
ATOM 1760 O O . ASN A 1 230 ? 11.632 38.895 68.067 1.00 42.50 230 ASN A O 1
ATOM 1769 N N . ASN A 1 231 ? 13.413 37.964 67.050 1.00 39.22 231 ASN A N 1
ATOM 1770 C CA . ASN A 1 231 ? 14.310 39.079 67.327 1.00 33.52 231 ASN A CA 1
ATOM 1771 C C . ASN A 1 231 ? 14.694 39.864 66.082 1.00 29.80 231 ASN A C 1
ATOM 1772 O O . ASN A 1 231 ? 15.435 40.847 66.195 1.00 32.09 231 ASN A O 1
ATOM 1777 N N . VAL A 1 232 ? 14.220 39.460 64.902 1.00 36.85 232 VAL A N 1
ATOM 1778 C CA . VAL A 1 232 ? 14.645 40.124 63.670 1.00 35.78 232 VAL A CA 1
ATOM 1779 C C . VAL A 1 232 ? 14.183 41.578 63.656 1.00 35.59 232 VAL A C 1
ATOM 1780 O O . VAL A 1 232 ? 14.976 42.497 63.403 1.00 35.17 232 VAL A O 1
ATOM 1784 N N . TYR A 1 233 ? 12.900 41.806 63.956 1.00 32.13 233 TYR A N 1
ATOM 1785 C CA . TYR A 1 233 ? 12.335 43.153 63.941 1.00 28.73 233 TYR A CA 1
ATOM 1786 C C . TYR A 1 233 ? 13.208 44.141 64.708 1.00 31.72 233 TYR A C 1
ATOM 1787 O O . TYR A 1 233 ? 13.748 45.096 64.137 1.00 32.83 233 TYR A O 1
ATOM 1796 N N . SER A 1 234 ? 13.372 43.911 66.013 1.00 34.12 234 SER A N 1
ATOM 1797 C CA A SER A 1 234 ? 14.141 44.843 66.828 0.59 32.79 234 SER A CA 1
ATOM 1798 C CA B SER A 1 234 ? 14.144 44.837 66.833 0.41 32.80 234 SER A CA 1
ATOM 1799 C C . SER A 1 234 ? 15.543 45.047 66.266 1.00 31.71 234 SER A C 1
ATOM 1800 O O . SER A 1 234 ? 16.062 46.169 66.276 1.00 36.89 234 SER A O 1
ATOM 1805 N N . VAL A 1 235 ? 16.166 43.982 65.752 1.00 32.27 235 VAL A N 1
ATOM 1806 C CA . VAL A 1 235 ? 17.528 44.143 65.254 1.00 30.14 235 VAL A CA 1
ATOM 1807 C C . VAL A 1 235 ? 17.532 44.986 63.984 1.00 33.52 235 VAL A C 1
ATOM 1808 O O . VAL A 1 235 ? 18.394 45.857 63.802 1.00 33.52 235 VAL A O 1
ATOM 1812 N N . LEU A 1 236 ? 16.557 44.769 63.101 1.00 33.76 236 LEU A N 1
ATOM 1813 C CA . LEU A 1 236 ? 16.593 45.501 61.841 1.00 32.41 236 LEU A CA 1
ATOM 1814 C C . LEU A 1 236 ? 16.115 46.934 62.031 1.00 35.85 236 LEU A C 1
ATOM 1815 O O . LEU A 1 236 ? 16.703 47.866 61.466 1.00 34.87 236 LEU A O 1
ATOM 1820 N N . ARG A 1 237 ? 15.083 47.132 62.860 1.00 34.50 237 ARG A N 1
ATOM 1821 C CA . ARG A 1 237 ? 14.620 48.485 63.159 1.00 35.00 237 ARG A CA 1
ATOM 1822 C C . ARG A 1 237 ? 15.777 49.391 63.564 1.00 35.16 237 ARG A C 1
ATOM 1823 O O . ARG A 1 237 ? 16.017 50.432 62.938 1.00 44.06 237 ARG A O 1
ATOM 1831 N N . ASN A 1 238 ? 16.539 48.977 64.582 1.00 39.37 238 ASN A N 1
ATOM 1832 C CA . ASN A 1 238 ? 17.669 49.777 65.051 1.00 40.45 238 ASN A CA 1
ATOM 1833 C C . ASN A 1 238 ? 18.597 50.168 63.909 1.00 48.40 238 ASN A C 1
ATOM 1834 O O . ASN A 1 238 ? 19.099 51.298 63.868 1.00 45.80 238 ASN A O 1
ATOM 1839 N N . ILE A 1 239 ? 18.835 49.255 62.968 1.00 35.89 239 ILE A N 1
ATOM 1840 C CA . ILE A 1 239 ? 19.689 49.597 61.838 1.00 38.25 239 ILE A CA 1
ATOM 1841 C C . ILE A 1 239 ? 18.959 50.544 60.898 1.00 34.68 239 ILE A C 1
ATOM 1842 O O . ILE A 1 239 ? 19.449 51.638 60.580 1.00 42.57 239 ILE A O 1
ATOM 1847 N N . ILE A 1 240 ? 17.749 50.166 60.489 1.00 33.96 240 ILE A N 1
ATOM 1848 C CA . ILE A 1 240 ? 17.074 50.907 59.430 1.00 32.77 240 ILE A CA 1
ATOM 1849 C C . ILE A 1 240 ? 16.768 52.322 59.898 1.00 45.46 240 ILE A C 1
ATOM 1850 O O . ILE A 1 240 ? 17.143 53.306 59.243 1.00 41.47 240 ILE A O 1
ATOM 1855 N N . GLY A 1 241 ? 16.154 52.439 61.081 1.00 41.66 241 GLY A N 1
ATOM 1856 C CA . GLY A 1 241 ? 15.909 53.746 61.668 1.00 41.60 241 GLY A CA 1
ATOM 1857 C C . GLY A 1 241 ? 17.124 54.649 61.648 1.00 38.91 241 GLY A C 1
ATOM 1858 O O . GLY A 1 241 ? 17.008 55.847 61.370 1.00 45.48 241 GLY A O 1
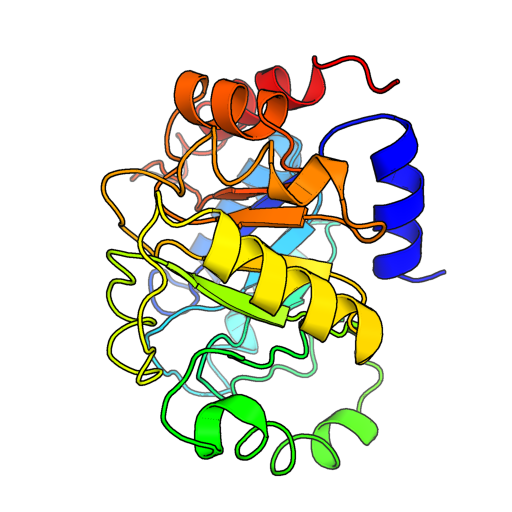ATOM 1859 N N . LYS A 1 242 ? 18.311 54.087 61.903 1.00 35.54 242 LYS A N 1
ATOM 1860 C CA . LYS A 1 242 ? 19.511 54.914 61.902 1.00 39.32 242 LYS A CA 1
ATOM 1861 C C . LYS A 1 242 ? 19.822 55.418 60.497 1.00 47.45 242 LYS A C 1
ATOM 1862 O O . LYS A 1 242 ? 19.996 56.621 60.276 1.00 48.90 242 LYS A O 1
ATOM 1865 N N . ILE A 1 243 ? 19.881 54.515 59.516 1.00 43.82 243 ILE A N 1
ATOM 1866 C CA . ILE A 1 243 ? 20.332 54.965 58.200 1.00 41.24 243 ILE A CA 1
ATOM 1867 C C . ILE A 1 243 ? 19.278 55.847 57.560 1.00 37.60 243 ILE A C 1
ATOM 1868 O O . ILE A 1 243 ? 19.603 56.739 56.769 1.00 44.28 243 ILE A O 1
ATOM 1873 N N . LYS A 1 244 ? 18.010 55.635 57.896 1.00 32.59 244 LYS A N 1
ATOM 1874 C CA . LYS A 1 244 ? 16.958 56.477 57.352 1.00 37.99 244 LYS A CA 1
ATOM 1875 C C . LYS A 1 244 ? 16.852 57.813 58.074 1.00 45.64 244 LYS A C 1
ATOM 1876 O O . LYS A 1 244 ? 16.032 58.649 57.679 1.00 43.83 244 LYS A O 1
ATOM 1882 N N . SER A 1 245 ? 17.677 58.043 59.098 1.00 43.92 245 SER A N 1
ATOM 1883 C CA . SER A 1 245 ? 17.716 59.344 59.753 1.00 47.50 245 SER A CA 1
ATOM 1884 C C . SER A 1 245 ? 18.659 60.324 59.067 1.00 47.68 245 SER A C 1
ATOM 1885 O O . SER A 1 245 ? 18.704 61.493 59.463 1.00 49.17 245 SER A O 1
ATOM 1888 N N . ILE A 1 246 ? 19.400 59.885 58.055 1.00 46.25 246 ILE A N 1
ATOM 1889 C CA . ILE A 1 246 ? 20.385 60.734 57.394 1.00 45.26 246 ILE A CA 1
ATOM 1890 C C . ILE A 1 246 ? 19.685 61.652 56.402 1.00 55.69 246 ILE A C 1
ATOM 1891 O O . ILE A 1 246 ? 18.936 61.192 55.531 1.00 45.72 246 ILE A O 1
ATOM 1896 N N . GLU A 1 247 ? 19.935 62.955 56.529 1.00 51.58 247 GLU A N 1
ATOM 1897 C CA . GLU A 1 247 ? 19.370 63.926 55.603 1.00 53.87 247 GLU A CA 1
ATOM 1898 C C . GLU A 1 247 ? 20.109 63.863 54.272 1.00 49.35 247 GLU A C 1
ATOM 1899 O O . GLU A 1 247 ? 21.344 63.855 54.235 1.00 46.82 247 GLU A O 1
ATOM 1901 N N . ILE A 1 248 ? 19.352 63.815 53.180 1.00 49.79 248 ILE A N 1
ATOM 1902 C CA . ILE A 1 248 ? 19.907 63.661 51.840 1.00 48.87 248 ILE A CA 1
ATOM 1903 C C . ILE A 1 248 ? 20.006 65.036 51.195 1.00 53.68 248 ILE A C 1
ATOM 1904 O O . ILE A 1 248 ? 18.998 65.738 51.052 1.00 55.00 248 ILE A O 1
ATOM 1909 N N . LYS A 1 249 ? 21.215 65.418 50.798 1.00 53.43 249 LYS A N 1
ATOM 1910 C CA . LYS A 1 249 ? 21.423 66.681 50.102 1.00 65.47 249 LYS A CA 1
ATOM 1911 C C . LYS A 1 249 ? 20.840 66.624 48.692 1.00 69.50 249 LYS A C 1
ATOM 1912 O O . LYS A 1 249 ? 19.881 67.329 48.376 1.00 76.03 249 LYS A O 1
#

Foldseek 3Di:
DAPLVVLVVCLQWFFAEEAEDELVPDQLLLLLLLLLLLVLLPHQAYEYHDLDDDDQVSVQSNLVSNVVNDVHAYEYDHQQHLHDHLSHQAYALEAAQQAPDVCRRCVSSVVCVVVVVVGPHHYAYEYEYEAPPNPSSCVVRRGPHHHLPNLVVVQVSQVVCVVVPHQEYEYHHHAPRCAWRDLQSQLSNQVPDDHAYETEHNDQAQVRLLSNLVSHHRYYYDHLNDPDSVCSNVRSSSNVVRRRVDGRD

Secondary structure (DSSP, 8-state):
--HHHHHHHHHTTS-EEEEEE-TTTS-HHHHHHHHHHHHHHT-SEEEE--SS---HHHHHHHHHHHHHH-SS-EEE--TTS----TTSSEEEEEEETTBSSHIIIIIHHHHHHHHHHTS-PEEEEEEEEEBSS-HHHHHHTTB-PBPTT-HHHHHHHHHHHHHHT-SEEEEE--TT-SS-S-HHHHHHHHTT-SS-EEEESS--SHHHHHHHHHHT-SEEEE----SSGGGHHHHHHHHHHHHTTSPP-

B-factor: mean 38.08, std 11.21, range [19.46, 112.65]

Radius of gyration: 16.54 Å; Cα contacts (8 Å, |Δi|>4): 574; chains: 1; bounding box: 40×43×41 Å

CATH classification: 3.20.20.390

Nearest PDB structures (foldseek):
  6nke-assembly1_A-2  TM=1.004E+00  e=2.038E-52  Thermoplasma volcanium GSS1
  6jo3-assembly1_A-2  TM=9.818E-01  e=3.851E-38  Thermoplasma acidophilum DSM 1728
  5nez-assembly1_E  TM=9.738E-01  e=4.086E-30  Methanothermobacter thermautotrophicus str. Delta H
  5ndy-assembly1_C  TM=9.794E-01  e=1.196E-28  Methanothermobacter thermautotrophicus str. Delta H
  5ndy-assembly1_B  TM=9.747E-01  e=2.162E-28  Methanothermobacter thermautotrophicus str. Delta H

Sequence (249 aa):
MTILKQMMRKLKNEKIHMTLIDPAAKSPDESAKIAKEAEMAGTDFIMVGGSTDIDERLMMDQTVSAIKENTTNLKVILFPGSSNMISRHADAIFFMSLLNSSDREFIVGHHQVKASSKFLSLLGIEKIPMMAYLVFSPGMTVGRRVGKANLIDSFDRETALSYSLAAQYMGFKLIYFEAGSGAPRPVSEDTISSSYVKSKINIPLIVGGGIRDPETAMRIALAGADMIVTGSIAEKSNNNVYSSVLRNIIGKIKSIEIK

Organism: Thermoplasma volcanium (strain ATCC 51530 / DSM 4299 / JCM 9571 / NBRC 15438 / GSS1) (NCBI:txid273116)

InterPro domains:
  IPR008205 Geranylgeranylglyceryl phosphate synthase/Heptaprenylglyceryl phosphate synthase [MF_00112] (10-242)
  IPR008205 Geranylgeranylglyceryl phosphate synthase/Heptaprenylglyceryl phosphate synthase [PF01884] (12-230)
  IPR008205 Geranylgeranylglyceryl phosphate synthase/Heptaprenylglyceryl phosphate synthase [TIGR01768] (16-230)
  IPR008205 Geranylgeranylglyceryl phosphate synthase/Heptaprenylglyceryl phosphate synthase [cd02812] (16-234)
  IPR010946 Geranylgeranylglyceryl phosphate synthase [TIGR01769] (17-223)
  IPR038597 GGGP/HepGP synthase superfamily [G3DSA:3.20.20.390] (1-252)
  IPR039074 GGGP/HepGP synthase group I [PTHR40029] (15-228)